Protein AF-A0A3M8AJM9-F1 (afdb_monomer)

Secondary structure (DSSP, 8-state):
-HHHHHHHHHHHHHHHHHHHHHHHHHHHHHHHH------------------------PPPHHHHHHHHHHHTT---SS----------S---SEEEEEE--TTS-HHHHHHHHHHHHHHHHTT--BPPPSS----HHHHHHHHHHHHHHHHHHHTTT-HHHHHHHHHHHHHEEEEESS-GGGT---SGGGEEEEEHHHHHHHHHHHHHHH--TTTS-TT-BEEEEEE-

Sequence (228 aa):
REMKAKVKGKAQAVKEKAQELSNSVKERLEDVLQPKMVTPEGFVMKAAKTENKAVGVGRTANQKKWDETYKKTDTPGGKPPEKVPKGPDDDAGFTVTLEYKEGMNKRDFERKAKYLERLSKEGNLTRAQNPVKRNKYITEKYKKDVKKRIERMYGKKDPEKAKELIKRVDTMNPDHMWDLQLNGPDTRRNLKLLDGYTNQQLGRDVWNQIRDVKKVPVGTPIKIVVKR

Radius of gyration: 28.66 Å; Cα contacts (8 Å, |Δi|>4): 200; chains: 1; bounding box: 69×76×66 Å

Solvent-accessible surface area (backbone atoms only — not comparable to full-atom values): 13769 Å² total; per-residue (Å²): 122,67,72,63,53,58,53,52,53,54,55,49,56,51,50,52,52,52,51,53,52,53,50,54,51,50,56,56,47,52,68,72,66,58,79,83,80,76,80,83,83,86,80,86,88,82,87,88,82,90,82,92,88,77,95,65,89,72,81,51,75,65,56,56,52,56,55,55,63,45,57,74,76,60,65,69,90,57,74,74,80,68,80,71,76,85,67,76,100,65,86,83,44,52,78,42,64,46,69,70,55,91,91,44,50,63,70,53,49,50,54,38,51,55,51,40,36,49,36,22,77,69,68,68,25,21,33,34,68,80,84,67,86,75,68,63,64,56,46,55,50,50,55,53,51,53,44,54,48,41,41,70,73,22,41,86,83,38,50,67,62,24,50,54,52,40,55,55,52,67,63,32,36,65,41,54,53,50,42,54,65,37,58,26,68,93,44,74,87,35,46,43,78,30,50,45,66,38,49,53,51,54,54,47,46,51,44,73,71,54,63,52,54,88,85,40,42,71,63,40,40,36,36,52,45,80,49,122

Organism: NCBI:txid1655277

Structure (mmCIF, N/CA/C/O backbone):
data_AF-A0A3M8AJM9-F1
#
_entry.id   AF-A0A3M8AJM9-F1
#
loop_
_atom_site.group_PDB
_atom_site.id
_atom_site.type_symbol
_atom_site.label_atom_id
_atom_site.label_alt_id
_atom_site.label_comp_id
_atom_site.label_asym_id
_atom_site.label_entity_id
_atom_site.label_seq_id
_atom_site.pdbx_PDB_ins_code
_atom_site.Cartn_x
_atom_site.Cartn_y
_atom_site.Cartn_z
_atom_site.occupancy
_atom_site.B_iso_or_equiv
_atom_site.auth_seq_id
_atom_site.auth_comp_id
_atom_site.auth_asym_id
_atom_site.auth_atom_id
_atom_site.pdbx_PDB_model_num
ATOM 1 N N . ARG A 1 1 ? -43.278 44.362 42.492 1.00 57.44 1 ARG A N 1
ATOM 2 C CA . ARG A 1 1 ? -43.943 43.043 42.291 1.00 57.44 1 ARG A CA 1
ATOM 3 C C . ARG A 1 1 ? -44.228 42.733 40.809 1.00 57.44 1 ARG A C 1
ATOM 5 O O . ARG A 1 1 ? -44.249 41.559 40.466 1.00 57.44 1 ARG A O 1
ATOM 12 N N . GLU A 1 2 ? -44.331 43.726 39.916 1.00 54.69 2 GLU A N 1
ATOM 13 C CA . GLU A 1 2 ? -44.667 43.524 38.488 1.00 54.69 2 GLU A CA 1
ATOM 14 C C . GLU A 1 2 ? -43.595 42.837 37.619 1.00 54.69 2 GLU A C 1
ATOM 16 O O . GLU A 1 2 ? -43.939 42.059 36.730 1.00 54.69 2 GLU A O 1
ATOM 21 N N . MET A 1 3 ? -42.293 43.032 37.876 1.00 54.94 3 MET A N 1
ATOM 22 C CA . MET A 1 3 ? -41.248 42.406 37.041 1.00 54.94 3 MET A CA 1
ATOM 23 C C . MET A 1 3 ? -41.210 40.871 37.152 1.00 54.94 3 MET A C 1
ATOM 25 O O . MET A 1 3 ? -40.971 40.189 36.157 1.00 54.94 3 MET A O 1
ATOM 29 N N . LYS A 1 4 ? -41.510 40.299 38.330 1.00 55.09 4 LYS A N 1
ATOM 30 C CA . LYS A 1 4 ? -41.530 38.834 38.522 1.00 55.09 4 LYS A CA 1
ATOM 31 C C . LYS A 1 4 ? -42.688 38.159 37.770 1.00 55.09 4 LYS A C 1
ATOM 33 O O . LYS A 1 4 ? -42.532 37.025 37.325 1.00 55.09 4 LYS A O 1
ATOM 38 N N . ALA A 1 5 ? -43.810 38.855 37.570 1.00 59.25 5 ALA A N 1
ATOM 39 C CA . ALA A 1 5 ? -44.955 38.334 36.821 1.00 59.25 5 ALA A CA 1
ATOM 40 C C . ALA A 1 5 ? -44.673 38.268 35.307 1.00 59.25 5 ALA A C 1
ATOM 42 O O . ALA A 1 5 ? -44.939 37.244 34.677 1.00 59.25 5 ALA A O 1
ATOM 43 N N . LYS A 1 6 ? -44.034 39.302 34.735 1.00 57.72 6 LYS A N 1
ATOM 44 C CA . LYS A 1 6 ? -43.646 39.323 33.309 1.00 57.72 6 LYS A CA 1
ATOM 45 C C . LYS A 1 6 ? -42.626 38.238 32.944 1.00 57.72 6 LYS A C 1
ATOM 47 O O . LYS A 1 6 ? -42.713 37.662 31.862 1.00 57.72 6 LYS A O 1
ATOM 52 N N . VAL A 1 7 ? -41.681 37.929 33.836 1.00 61.50 7 VAL A N 1
ATOM 53 C CA . VAL A 1 7 ? -40.684 36.866 33.602 1.00 61.50 7 VAL A CA 1
ATOM 54 C C . VAL A 1 7 ? -41.322 35.474 33.680 1.00 61.50 7 VAL A C 1
ATOM 56 O O . VAL A 1 7 ? -41.026 34.621 32.844 1.00 61.50 7 VAL A O 1
ATOM 59 N N . LYS A 1 8 ? -42.258 35.254 34.615 1.00 64.75 8 LYS A N 1
ATOM 60 C CA . LYS A 1 8 ? -42.969 33.973 34.754 1.00 64.75 8 LYS A CA 1
ATOM 61 C C . LYS A 1 8 ? -43.865 33.674 33.543 1.00 64.75 8 LYS A C 1
ATOM 63 O O . LYS A 1 8 ? -43.847 32.551 33.051 1.00 64.75 8 LYS A O 1
ATOM 68 N N . GLY A 1 9 ? -44.549 34.687 33.001 1.00 68.62 9 GLY A N 1
ATOM 69 C CA . GLY A 1 9 ? -45.350 34.549 31.777 1.00 68.62 9 GLY A CA 1
ATOM 70 C C . GLY A 1 9 ? -44.514 34.204 30.538 1.00 68.62 9 GLY A C 1
ATOM 71 O O . GLY A 1 9 ? -44.878 33.315 29.774 1.00 68.62 9 GLY A O 1
ATOM 72 N N . LYS A 1 10 ? -43.339 34.831 30.371 1.00 69.38 10 LYS A N 1
ATOM 73 C CA . LYS A 1 10 ? -42.425 34.505 29.259 1.00 69.38 10 LYS A CA 1
ATOM 74 C C . LYS A 1 10 ? -41.848 33.091 29.365 1.00 69.38 10 LYS A C 1
ATOM 76 O O . LYS A 1 10 ? -41.745 32.407 28.353 1.00 69.38 10 LYS A O 1
ATOM 81 N N . ALA A 1 11 ? -41.512 32.630 30.571 1.00 70.06 11 ALA A N 1
ATOM 82 C CA . ALA A 1 11 ? -41.025 31.266 30.780 1.00 70.06 11 ALA A CA 1
ATOM 83 C C . ALA A 1 11 ? -42.096 30.203 30.469 1.00 70.06 11 ALA A C 1
ATOM 85 O O . ALA A 1 11 ? -41.771 29.125 29.972 1.00 70.06 11 ALA A O 1
ATOM 86 N N . GLN A 1 12 ? -43.367 30.515 30.727 1.00 75.00 12 GLN A N 1
ATOM 87 C CA . GLN A 1 12 ? -44.484 29.617 30.445 1.00 75.00 12 GLN A CA 1
ATOM 88 C C . GLN A 1 12 ? -44.784 29.530 28.941 1.00 75.00 12 GLN A C 1
ATOM 90 O O . GLN A 1 12 ? -44.857 28.427 28.409 1.00 75.00 12 GLN A O 1
ATOM 95 N N . ALA A 1 13 ? -44.776 30.663 28.232 1.00 76.25 13 ALA A N 1
ATOM 96 C CA . ALA A 1 13 ? -44.936 30.695 26.774 1.00 76.25 13 ALA A CA 1
ATOM 97 C C . ALA A 1 13 ? -43.812 29.951 26.021 1.00 76.25 13 ALA A C 1
ATOM 99 O O . ALA A 1 13 ? -44.044 29.335 24.981 1.00 76.25 13 ALA A O 1
ATOM 100 N N . VAL A 1 14 ? -42.577 29.980 26.541 1.00 77.50 14 VAL A N 1
ATOM 101 C CA . VAL A 1 14 ? -41.456 29.218 25.961 1.00 77.50 14 VAL A CA 1
ATOM 102 C C . VAL A 1 14 ? -41.630 27.712 26.181 1.00 77.50 14 VAL A C 1
ATOM 104 O O . VAL A 1 14 ? -41.324 26.932 25.280 1.00 77.50 14 VAL A O 1
ATOM 107 N N . LYS A 1 15 ? -42.156 27.289 27.339 1.00 83.12 15 LYS A N 1
ATOM 108 C CA . LYS A 1 15 ? -42.462 25.873 27.601 1.00 83.12 15 LYS A CA 1
ATOM 109 C C . LYS A 1 15 ? -43.587 25.349 26.711 1.00 83.12 15 LYS A C 1
ATOM 111 O O . LYS A 1 15 ? -43.449 24.254 26.178 1.00 83.12 15 LYS A O 1
ATOM 116 N N . GLU A 1 16 ? -44.648 26.126 26.516 1.00 85.44 16 GLU A N 1
ATOM 117 C CA . GLU A 1 16 ? -45.767 25.748 25.642 1.00 85.44 16 GLU A CA 1
ATOM 118 C C . GLU A 1 16 ? -45.311 25.594 24.186 1.00 85.44 16 GLU A C 1
ATOM 120 O O . GLU A 1 16 ? -45.534 24.542 23.589 1.00 85.44 16 GLU A O 1
ATOM 125 N N . LYS A 1 17 ? -44.528 26.547 23.657 1.00 84.19 17 LYS A N 1
ATOM 126 C CA . LYS A 1 17 ? -43.947 26.423 22.307 1.00 84.19 17 LYS A CA 1
ATOM 127 C C . LYS A 1 17 ? -43.004 25.231 22.156 1.00 84.19 17 LYS A C 1
ATOM 129 O O . LYS A 1 17 ? -42.984 24.597 21.104 1.00 84.19 17 LYS A O 1
ATOM 134 N N . ALA A 1 18 ? -42.213 24.910 23.182 1.00 80.81 18 ALA A N 1
ATOM 135 C CA . ALA A 1 18 ? -41.342 23.735 23.152 1.00 80.81 18 ALA A CA 1
ATOM 136 C C . ALA A 1 18 ? -42.148 22.423 23.135 1.00 80.81 18 ALA A C 1
ATOM 138 O O . ALA A 1 18 ? -41.760 21.469 22.458 1.00 80.81 18 ALA A O 1
ATOM 139 N N . GLN A 1 19 ? -43.283 22.387 23.837 1.00 83.69 19 GLN A N 1
ATOM 140 C CA . GLN A 1 19 ? -44.183 21.238 23.856 1.00 83.69 19 GLN A CA 1
ATOM 141 C C . GLN A 1 19 ? -44.896 21.056 22.506 1.00 83.69 19 GLN A C 1
ATOM 143 O O . GLN A 1 19 ? -44.946 19.939 21.994 1.00 83.69 19 GLN A O 1
ATOM 148 N N . GLU A 1 20 ? -45.372 22.142 21.890 1.00 86.25 20 GLU A N 1
ATOM 149 C CA . GLU A 1 20 ? -45.978 22.121 20.549 1.00 86.25 20 GLU A CA 1
ATOM 150 C C . GLU A 1 20 ? -44.990 21.642 19.477 1.00 86.25 20 GLU A C 1
ATOM 152 O O . GLU A 1 20 ? -45.322 20.775 18.668 1.00 86.25 20 GLU A O 1
ATOM 157 N N . LEU A 1 21 ? -43.744 22.130 19.510 1.00 80.38 21 LEU A N 1
ATOM 158 C CA . LEU A 1 21 ? -42.680 21.670 18.611 1.00 80.38 21 LEU A CA 1
ATOM 159 C C . LEU A 1 21 ? -42.359 20.184 18.807 1.00 80.38 21 LEU A C 1
ATOM 161 O O . LEU A 1 21 ? -42.181 19.463 17.828 1.00 80.38 21 LEU A O 1
ATOM 165 N N . SER A 1 22 ? -42.318 19.709 20.054 1.00 83.50 22 SER A N 1
ATOM 166 C CA . SER A 1 22 ? -42.101 18.291 20.366 1.00 83.50 22 SER A CA 1
ATOM 167 C C . SER A 1 22 ? -43.221 17.406 19.809 1.00 83.50 22 SER A C 1
ATOM 169 O O . SER A 1 22 ? -42.951 16.368 19.202 1.00 83.50 22 SER A O 1
ATOM 171 N N . ASN A 1 23 ? -44.475 17.844 19.946 1.00 83.38 23 ASN A N 1
ATOM 172 C CA . ASN A 1 23 ? -45.634 17.119 19.431 1.00 83.38 23 ASN A CA 1
ATOM 173 C C . ASN A 1 23 ? -45.664 17.112 17.893 1.00 83.38 23 ASN A C 1
ATOM 175 O O . ASN A 1 23 ? -45.845 16.053 17.302 1.00 83.38 23 ASN A O 1
ATOM 179 N N . SER A 1 24 ? -45.366 18.243 17.243 1.00 80.69 24 SER A N 1
ATOM 180 C CA . SER A 1 24 ? -45.294 18.331 15.775 1.00 80.69 24 SER A CA 1
ATOM 181 C C . SER A 1 24 ? -44.172 17.467 15.181 1.00 80.69 24 SER A C 1
ATOM 183 O O . SER A 1 24 ? -44.330 16.867 14.116 1.00 80.69 24 SER A O 1
ATOM 185 N N . VAL A 1 25 ? -43.033 17.350 15.874 1.00 79.19 25 VAL A N 1
ATOM 186 C CA . VAL A 1 25 ? -41.940 16.462 15.452 1.00 79.19 25 VAL A CA 1
ATOM 187 C C . VAL A 1 25 ? -42.327 14.990 15.603 1.00 79.1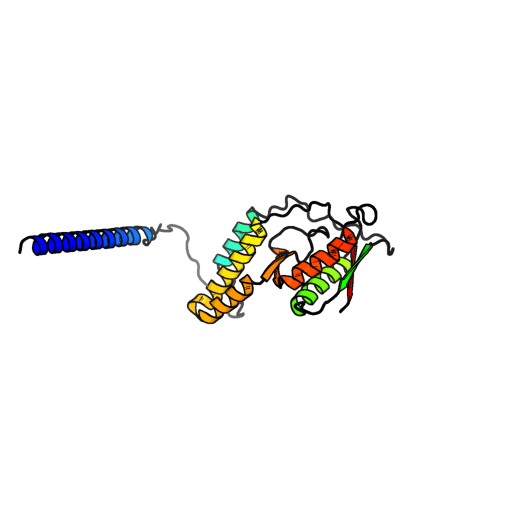9 25 VAL A C 1
ATOM 189 O O . VAL A 1 25 ? -41.974 14.197 14.732 1.00 79.19 25 VAL A O 1
ATOM 192 N N . LYS A 1 26 ? -43.064 14.616 16.658 1.00 77.19 26 LYS A N 1
ATOM 193 C CA . LYS A 1 26 ? -43.571 13.243 16.828 1.00 77.19 26 LYS A CA 1
ATOM 194 C C . LYS A 1 26 ? -44.566 12.861 15.737 1.00 77.19 26 LYS A C 1
ATOM 196 O O . LYS A 1 26 ? -44.400 11.808 15.134 1.00 77.19 26 LYS A O 1
ATOM 201 N N . GLU A 1 27 ? -45.515 13.739 15.430 1.00 73.31 27 GLU A N 1
ATOM 202 C CA . GLU A 1 27 ? -46.527 13.513 14.392 1.00 73.31 27 GLU A CA 1
ATOM 203 C C . GLU A 1 27 ? -45.880 13.345 13.004 1.00 73.31 27 GLU A C 1
ATOM 205 O O . GLU A 1 27 ? -46.169 12.398 12.276 1.00 73.31 27 GLU A O 1
ATOM 210 N N . ARG A 1 28 ? -44.873 14.172 12.683 1.00 70.94 28 ARG A N 1
ATOM 211 C CA . ARG A 1 28 ? -44.072 14.019 11.453 1.00 70.94 28 ARG A CA 1
ATOM 212 C C . ARG A 1 28 ? -43.204 12.761 11.436 1.00 70.94 28 ARG A C 1
ATOM 214 O O . ARG A 1 28 ? -42.887 12.266 10.358 1.00 70.94 28 ARG A O 1
ATOM 221 N N . LEU A 1 29 ? -42.772 12.260 12.595 1.00 63.16 29 LEU A N 1
ATOM 222 C CA . LEU A 1 29 ? -42.020 11.006 12.676 1.00 63.16 29 LEU A CA 1
ATOM 223 C C . LEU A 1 29 ? -42.922 9.789 12.459 1.00 63.16 29 LEU A C 1
ATOM 225 O O . LEU A 1 29 ? -42.474 8.825 11.843 1.00 63.16 29 LEU A O 1
ATOM 229 N N . GLU A 1 30 ? -44.167 9.830 12.934 1.00 63.97 30 GLU A N 1
ATOM 230 C CA . GLU A 1 30 ? -45.146 8.760 12.716 1.00 63.97 30 GLU A CA 1
ATOM 231 C C . GLU A 1 30 ? -45.536 8.648 11.235 1.00 63.97 30 GLU A C 1
ATOM 233 O O . GLU A 1 30 ? -45.554 7.538 10.703 1.00 63.97 30 GLU A O 1
ATOM 238 N N . ASP A 1 31 ? -45.677 9.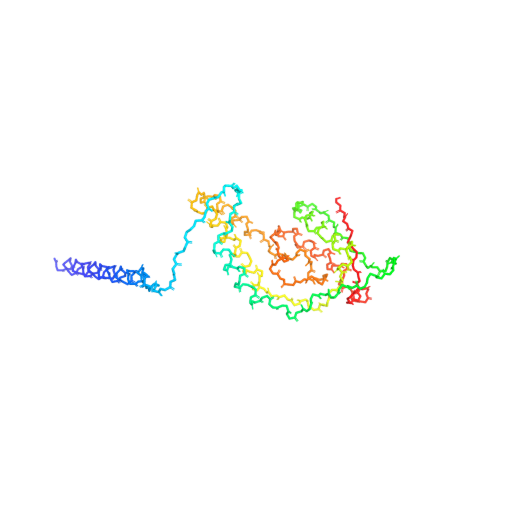775 10.531 1.00 57.78 31 ASP A N 1
ATOM 239 C CA . ASP A 1 31 ? -45.918 9.813 9.078 1.00 57.78 31 ASP A CA 1
ATOM 240 C C . ASP A 1 31 ? -44.749 9.246 8.245 1.00 57.78 31 ASP A C 1
ATOM 242 O O . ASP A 1 31 ? -44.936 8.691 7.161 1.00 57.78 31 ASP A O 1
ATOM 246 N N . VAL A 1 32 ? -43.517 9.345 8.756 1.00 57.31 32 VAL A N 1
ATOM 247 C CA . VAL A 1 32 ? -42.311 8.792 8.110 1.00 57.31 32 VAL A CA 1
ATOM 248 C C . VAL A 1 32 ? -42.108 7.307 8.447 1.00 57.31 32 VAL A C 1
ATOM 250 O O . VAL A 1 32 ? -41.430 6.591 7.705 1.00 57.31 32 VAL A O 1
ATOM 253 N N . LEU A 1 33 ? -42.685 6.827 9.553 1.00 48.25 33 LEU A N 1
ATOM 254 C CA . LEU A 1 33 ? -42.482 5.472 10.073 1.00 48.25 33 LEU A CA 1
ATOM 255 C C . LEU A 1 33 ? -43.601 4.482 9.730 1.00 48.25 33 LEU A C 1
ATOM 257 O O . LEU A 1 33 ? -43.422 3.292 9.991 1.00 48.25 33 LEU A O 1
ATOM 261 N N . GLN A 1 34 ? -44.702 4.909 9.106 1.00 47.38 34 GLN A N 1
ATOM 262 C CA . GLN A 1 34 ? -45.708 3.984 8.580 1.00 47.38 34 GLN A CA 1
ATOM 263 C C . GLN A 1 34 ? -45.366 3.543 7.143 1.00 47.38 34 GLN A C 1
ATOM 265 O O . GLN A 1 34 ? -45.503 4.323 6.197 1.00 47.38 34 GLN A O 1
ATOM 270 N N . PRO A 1 35 ? -44.935 2.287 6.913 1.00 42.41 35 PRO A N 1
ATOM 271 C CA . PRO A 1 35 ? -44.822 1.762 5.562 1.00 42.41 35 PRO A CA 1
ATOM 272 C C . PRO A 1 35 ? -46.228 1.617 4.967 1.00 42.41 35 PRO A C 1
ATOM 274 O O . PRO A 1 35 ? -47.033 0.825 5.456 1.00 42.41 35 PRO A O 1
ATOM 277 N N . LYS A 1 36 ? -46.519 2.343 3.879 1.00 40.41 36 LYS A N 1
ATOM 278 C CA . LYS A 1 36 ? -47.669 2.045 3.014 1.00 40.41 36 LYS A CA 1
ATOM 279 C C . LYS A 1 36 ? -47.520 0.608 2.509 1.00 40.41 36 LYS A C 1
ATOM 281 O O . LYS A 1 36 ? -46.715 0.339 1.617 1.00 40.41 36 LYS A O 1
ATOM 286 N N . MET A 1 37 ? -48.258 -0.320 3.115 1.00 32.81 37 MET A N 1
ATOM 287 C CA . MET A 1 37 ? -48.392 -1.680 2.611 1.00 32.81 37 MET A CA 1
ATOM 288 C C . MET A 1 37 ? -49.182 -1.622 1.305 1.00 32.81 37 MET A C 1
ATOM 290 O O . MET A 1 37 ? -50.386 -1.390 1.302 1.00 32.81 37 MET A O 1
ATOM 294 N N . VAL A 1 38 ? -48.480 -1.809 0.192 1.00 37.78 38 VAL A N 1
ATOM 295 C CA . VAL A 1 38 ? -49.094 -2.214 -1.071 1.00 37.78 38 VAL A CA 1
ATOM 296 C C . VAL A 1 38 ? -49.330 -3.717 -0.950 1.00 37.78 38 VAL A C 1
ATOM 298 O O . VAL A 1 38 ? -48.387 -4.476 -0.716 1.00 37.78 38 VAL A O 1
ATOM 301 N N . THR A 1 39 ? -50.586 -4.139 -1.036 1.00 43.50 39 THR A N 1
ATOM 302 C CA . THR A 1 39 ? -50.963 -5.552 -1.080 1.00 43.50 39 THR A CA 1
ATOM 303 C C . THR A 1 39 ? -50.415 -6.194 -2.361 1.00 43.50 39 THR A C 1
ATOM 305 O O . THR A 1 39 ? -50.515 -5.596 -3.433 1.00 43.50 39 THR A O 1
ATOM 308 N N . PRO A 1 40 ? -49.838 -7.406 -2.303 1.00 40.72 40 PRO A N 1
ATOM 309 C CA . PRO A 1 40 ? -49.561 -8.178 -3.499 1.00 40.72 40 PRO A CA 1
ATOM 310 C C . PRO A 1 40 ? -50.760 -9.091 -3.770 1.00 40.72 40 PRO A C 1
ATOM 312 O O . PRO A 1 40 ? -50.841 -10.196 -3.235 1.00 40.72 40 PRO A O 1
ATOM 315 N N . GLU A 1 41 ? -51.699 -8.644 -4.601 1.00 41.81 41 GLU A N 1
ATOM 316 C CA . GLU A 1 41 ? -52.559 -9.599 -5.297 1.00 41.81 41 GLU A CA 1
ATOM 317 C C . GLU A 1 41 ? -51.768 -10.233 -6.442 1.00 41.81 41 GLU A C 1
ATOM 319 O O . GLU A 1 41 ? -51.214 -9.550 -7.301 1.00 41.81 41 GLU A O 1
ATOM 324 N N . GLY A 1 42 ? -51.723 -11.565 -6.424 1.00 39.09 42 GLY A N 1
ATOM 325 C CA . GLY A 1 42 ? -51.238 -12.385 -7.524 1.00 39.09 42 GLY A CA 1
ATOM 326 C C . GLY A 1 42 ? -49.796 -12.851 -7.373 1.00 39.09 42 GLY A C 1
ATOM 327 O O . GLY A 1 42 ? -48.920 -12.346 -8.055 1.00 39.09 42 GLY A O 1
ATOM 328 N N . PHE A 1 43 ? -49.548 -13.864 -6.539 1.00 31.78 43 PHE A N 1
ATOM 329 C CA . PHE A 1 43 ? -48.895 -15.094 -7.010 1.00 31.78 43 PHE A CA 1
ATOM 330 C C . PHE A 1 43 ? -49.065 -16.220 -5.979 1.00 31.78 43 PHE A C 1
ATOM 332 O O . PHE A 1 43 ? -48.775 -16.081 -4.793 1.00 31.78 43 PHE A O 1
ATOM 339 N N . VAL A 1 44 ? -49.595 -17.336 -6.470 1.00 31.66 44 VAL A N 1
ATOM 340 C CA . VAL A 1 44 ? -50.030 -18.525 -5.734 1.00 31.66 44 VAL A CA 1
ATOM 341 C C . VAL A 1 44 ? -48.842 -19.267 -5.110 1.00 31.66 44 VAL A C 1
ATOM 343 O O . VAL A 1 44 ? -47.852 -19.551 -5.784 1.00 31.66 44 VAL A O 1
ATOM 346 N N . MET A 1 45 ? -48.970 -19.643 -3.833 1.00 29.81 45 MET A N 1
ATOM 347 C CA . MET A 1 45 ? -48.100 -20.628 -3.189 1.00 29.81 45 MET A CA 1
ATOM 348 C C . MET A 1 45 ? -48.356 -22.032 -3.753 1.00 29.81 45 MET A C 1
ATOM 350 O O . MET A 1 45 ? -49.494 -22.496 -3.786 1.00 29.81 45 MET A O 1
ATOM 354 N N . LYS A 1 46 ? -47.285 -22.767 -4.064 1.00 30.61 46 LYS A N 1
ATOM 355 C CA . LYS A 1 46 ? -47.276 -24.229 -3.942 1.00 30.61 46 LYS A CA 1
ATOM 356 C C . LYS A 1 46 ? -46.166 -24.638 -2.985 1.00 30.61 46 LYS A C 1
ATOM 358 O O . LYS A 1 46 ? -44.992 -24.363 -3.217 1.00 30.61 46 LYS A O 1
ATOM 363 N N . ALA A 1 47 ? -46.580 -25.273 -1.897 1.00 33.59 47 ALA A N 1
ATOM 364 C CA . ALA A 1 47 ? -45.718 -25.911 -0.924 1.00 33.59 47 ALA A CA 1
ATOM 365 C C . ALA A 1 47 ? -45.363 -27.343 -1.356 1.00 33.59 47 ALA A C 1
ATOM 367 O O . ALA A 1 47 ? -46.174 -28.021 -1.985 1.00 33.59 47 ALA A O 1
ATOM 368 N N . ALA A 1 48 ? -44.179 -27.769 -0.904 1.00 30.95 48 ALA A N 1
ATOM 369 C CA . ALA A 1 48 ? -43.822 -29.089 -0.365 1.00 30.95 48 ALA A CA 1
ATOM 370 C C . ALA A 1 48 ? -42.614 -29.744 -1.059 1.00 30.95 48 ALA A C 1
ATOM 372 O O . ALA A 1 48 ? -42.723 -30.282 -2.154 1.00 30.95 48 ALA A O 1
ATOM 373 N N . LYS A 1 49 ? -41.473 -29.796 -0.363 1.00 29.64 49 LYS A N 1
ATOM 374 C CA . LYS A 1 49 ? -41.058 -30.969 0.430 1.00 29.64 49 LYS A CA 1
ATOM 375 C C . LYS A 1 49 ? -39.711 -30.703 1.110 1.00 29.64 49 LYS A C 1
ATOM 377 O O . LYS A 1 49 ? -38.793 -30.128 0.540 1.00 29.64 49 LYS A O 1
ATOM 382 N N . THR A 1 50 ? -39.668 -31.100 2.370 1.00 35.84 50 THR A N 1
ATOM 383 C CA . THR A 1 50 ? -38.529 -31.171 3.284 1.00 35.84 50 THR A CA 1
ATOM 384 C C . THR A 1 50 ? -37.438 -32.114 2.787 1.00 35.84 50 THR A C 1
ATOM 386 O O . THR A 1 50 ? -37.774 -33.211 2.361 1.00 35.84 50 THR A O 1
ATOM 389 N N . GLU A 1 51 ? -36.167 -31.741 2.975 1.00 29.48 51 GLU A N 1
ATOM 390 C CA . GLU A 1 51 ? -35.143 -32.607 3.581 1.00 29.48 51 GLU A CA 1
ATOM 391 C C . GLU A 1 51 ? -33.881 -31.811 3.975 1.00 29.48 51 GLU A C 1
ATOM 393 O O . GLU A 1 51 ? -33.475 -30.847 3.327 1.00 29.48 51 GLU A O 1
ATOM 398 N N . ASN A 1 52 ? -33.314 -32.184 5.122 1.00 35.31 52 ASN A N 1
ATOM 399 C CA . ASN A 1 52 ? -32.209 -31.530 5.822 1.00 35.31 52 ASN A CA 1
ATOM 400 C C . ASN A 1 52 ? -30.842 -31.800 5.170 1.00 35.31 52 ASN A C 1
ATOM 402 O O . ASN A 1 52 ? -30.506 -32.961 4.963 1.00 35.31 52 ASN A O 1
ATOM 406 N N . LYS A 1 53 ? -29.999 -30.759 5.032 1.00 27.53 53 LYS A N 1
ATOM 407 C CA . LYS A 1 53 ? -28.598 -30.673 5.534 1.00 27.53 53 LYS A CA 1
ATOM 408 C C . LYS A 1 53 ? -27.780 -29.629 4.762 1.00 27.53 53 LYS A C 1
ATOM 410 O O . LYS A 1 53 ? -27.443 -29.829 3.605 1.00 27.53 53 LYS A O 1
ATOM 415 N N . ALA A 1 54 ? -27.399 -28.562 5.462 1.00 30.33 54 ALA A N 1
ATOM 416 C CA . ALA A 1 54 ? -26.045 -27.992 5.539 1.00 30.33 54 ALA A CA 1
ATOM 417 C C . ALA A 1 54 ? -26.163 -26.556 6.064 1.00 30.33 54 ALA A C 1
ATOM 419 O O . ALA A 1 54 ? -26.761 -25.689 5.428 1.00 30.33 54 ALA A O 1
ATOM 420 N N . VAL A 1 55 ? -25.586 -26.302 7.239 1.00 35.75 55 VAL A N 1
ATOM 421 C CA . VAL A 1 55 ? -25.477 -24.971 7.843 1.00 35.75 55 VAL A CA 1
ATOM 422 C C . VAL A 1 55 ? -24.483 -24.148 7.017 1.00 35.75 55 VAL A C 1
ATOM 424 O O . VAL A 1 55 ? -23.304 -24.040 7.337 1.00 35.75 55 VAL A O 1
ATOM 427 N N . GLY A 1 56 ? -24.954 -23.596 5.903 1.00 29.59 56 GLY A N 1
ATOM 428 C CA . GLY A 1 56 ? -24.284 -22.529 5.178 1.00 29.59 56 GLY A CA 1
ATOM 429 C C . GLY A 1 56 ? -24.763 -21.205 5.750 1.00 29.59 56 GLY A C 1
ATOM 430 O O . GLY A 1 56 ? -25.930 -20.858 5.592 1.00 29.59 56 GLY A O 1
ATOM 431 N N . VAL A 1 57 ? -23.883 -20.465 6.426 1.00 35.44 57 VAL A N 1
ATOM 432 C CA . VAL A 1 57 ? -24.157 -19.096 6.884 1.00 35.44 57 VAL A CA 1
ATOM 433 C C . VAL A 1 57 ? -24.535 -18.250 5.660 1.00 35.44 57 VAL A C 1
ATOM 435 O O . VAL A 1 57 ? -23.681 -17.813 4.887 1.00 35.44 57 VAL A O 1
ATOM 438 N N . GLY A 1 58 ? -25.842 -18.095 5.442 1.00 32.50 58 GLY A N 1
ATOM 439 C CA . GLY A 1 58 ? -26.419 -17.456 4.270 1.00 32.50 58 GLY A CA 1
ATOM 440 C C . GLY A 1 58 ? -26.081 -15.971 4.221 1.00 32.50 58 GLY A C 1
ATOM 441 O O . GLY A 1 58 ? -26.259 -15.234 5.192 1.00 32.50 58 GLY A O 1
ATOM 442 N N . ARG A 1 59 ? -25.598 -15.514 3.063 1.00 42.62 59 ARG A N 1
ATOM 443 C CA . ARG A 1 59 ? -25.439 -14.086 2.763 1.00 42.62 59 ARG A CA 1
ATOM 444 C C . ARG A 1 59 ? -26.801 -13.405 2.884 1.00 42.62 59 ARG A C 1
ATOM 446 O O . ARG A 1 59 ? -27.769 -13.831 2.260 1.00 42.62 59 ARG A O 1
ATOM 453 N N . THR A 1 60 ? -26.873 -12.336 3.669 1.00 44.06 60 THR A N 1
ATOM 454 C CA . THR A 1 60 ? -28.119 -11.577 3.859 1.00 44.06 60 THR A CA 1
ATOM 455 C C . THR A 1 60 ? -28.555 -10.895 2.556 1.00 44.06 60 THR A C 1
ATOM 457 O O . THR A 1 60 ? -27.715 -10.502 1.745 1.00 44.06 60 THR A O 1
ATOM 460 N N . ALA A 1 61 ? -29.863 -10.695 2.358 1.00 39.06 61 ALA A N 1
ATOM 461 C CA . ALA A 1 61 ? -30.428 -10.005 1.188 1.00 39.06 61 ALA A CA 1
ATOM 462 C C . ALA A 1 61 ? -29.832 -8.597 0.962 1.00 39.06 61 ALA A C 1
ATOM 464 O O . ALA A 1 61 ? -29.674 -8.150 -0.174 1.00 39.06 61 ALA A O 1
ATOM 465 N N . ASN A 1 62 ? -29.383 -7.934 2.034 1.00 43.09 62 ASN A N 1
ATOM 466 C CA . ASN A 1 62 ? -28.641 -6.681 1.932 1.00 43.09 62 ASN A CA 1
ATOM 467 C C . ASN A 1 62 ? -27.280 -6.860 1.243 1.00 43.09 62 ASN A C 1
ATOM 469 O O . ASN A 1 62 ? -26.893 -6.008 0.454 1.00 43.09 62 ASN A O 1
ATOM 473 N N . GLN A 1 63 ? -26.566 -7.964 1.472 1.00 43.75 63 GLN A N 1
ATOM 474 C CA . GLN A 1 63 ? -25.270 -8.240 0.842 1.00 43.75 63 GLN A CA 1
ATOM 475 C C . GLN A 1 63 ? -25.389 -8.409 -0.684 1.00 43.75 63 GLN A C 1
ATOM 477 O O . GLN A 1 63 ? -24.547 -7.884 -1.407 1.00 43.75 63 GLN A O 1
ATOM 482 N N . LYS A 1 64 ? -26.480 -9.023 -1.175 1.00 40.59 64 LYS A N 1
ATOM 483 C CA . LYS A 1 64 ? -26.812 -9.086 -2.614 1.00 40.59 64 LYS A CA 1
ATOM 484 C C . LYS A 1 64 ? -27.049 -7.696 -3.218 1.00 40.59 64 LYS A C 1
ATOM 486 O O . LYS A 1 64 ? -26.492 -7.388 -4.265 1.00 40.59 64 LYS A O 1
ATOM 491 N N . LYS A 1 65 ? -27.782 -6.825 -2.514 1.00 38.69 65 LYS A N 1
ATOM 492 C CA . LYS A 1 65 ? -28.040 -5.442 -2.955 1.00 38.69 65 LYS A CA 1
ATOM 493 C C . LYS A 1 65 ? -26.758 -4.597 -3.004 1.00 38.69 65 LYS A C 1
ATOM 495 O O . LYS A 1 65 ? -26.596 -3.782 -3.910 1.00 38.69 65 LYS A O 1
ATOM 500 N N . TRP A 1 66 ? -25.814 -4.814 -2.080 1.00 38.19 66 TRP A N 1
ATOM 501 C CA . TRP A 1 66 ? -24.488 -4.178 -2.127 1.00 38.19 66 TRP A CA 1
ATOM 502 C C . TRP A 1 66 ? -23.660 -4.652 -3.334 1.00 38.19 66 TRP A C 1
ATOM 504 O O . TRP A 1 66 ? -23.024 -3.819 -3.973 1.00 38.19 66 TRP A O 1
ATOM 514 N N . ASP A 1 67 ? -23.702 -5.936 -3.694 1.00 42.38 67 ASP A N 1
ATOM 515 C CA . ASP A 1 67 ? -22.994 -6.450 -4.876 1.00 42.38 67 ASP A CA 1
ATOM 516 C C . ASP A 1 67 ? -23.633 -5.977 -6.203 1.00 42.38 67 ASP A C 1
ATOM 518 O O . ASP A 1 67 ? -22.921 -5.680 -7.162 1.00 42.38 67 ASP A O 1
ATOM 522 N N . GLU A 1 68 ? -24.961 -5.835 -6.265 1.00 42.09 68 GLU A N 1
ATOM 523 C CA . GLU A 1 68 ? -25.682 -5.345 -7.454 1.00 42.09 68 GLU A CA 1
ATOM 524 C C . GLU A 1 68 ? -25.523 -3.838 -7.688 1.00 42.09 68 GLU A C 1
ATOM 526 O O . GLU A 1 68 ? -25.377 -3.402 -8.830 1.00 42.09 68 GLU A O 1
ATOM 531 N N . THR A 1 69 ? -25.483 -3.036 -6.619 1.00 39.78 69 THR A N 1
ATOM 532 C CA . THR A 1 69 ? -25.341 -1.575 -6.747 1.00 39.78 69 THR A CA 1
ATOM 533 C C . THR A 1 69 ? -23.938 -1.180 -7.234 1.00 39.78 69 THR A C 1
ATOM 535 O O . THR A 1 69 ? -23.796 -0.172 -7.919 1.00 39.78 69 THR A O 1
ATOM 538 N N . TYR A 1 70 ? -22.905 -1.986 -6.951 1.00 42.72 70 TYR A N 1
ATOM 539 C CA . TYR A 1 70 ? -21.532 -1.719 -7.407 1.00 42.72 70 TYR A CA 1
ATOM 540 C C . TYR A 1 70 ? -21.173 -2.381 -8.739 1.00 42.72 70 TYR A C 1
ATOM 542 O O . TYR A 1 70 ? -20.345 -1.832 -9.456 1.00 42.72 70 TYR A O 1
ATOM 550 N N . LYS A 1 71 ? -21.860 -3.453 -9.160 1.00 41.00 71 LYS A N 1
ATOM 551 C CA . LYS A 1 71 ? -21.737 -3.967 -10.539 1.00 41.00 71 LYS A CA 1
ATOM 552 C C . LYS A 1 71 ? -22.083 -2.920 -11.608 1.00 41.00 71 LYS A C 1
ATOM 554 O O . LYS A 1 71 ? -21.541 -2.995 -12.701 1.00 41.00 71 LYS A O 1
ATOM 559 N N . LYS A 1 72 ? -22.953 -1.944 -11.305 1.00 36.03 72 LYS A N 1
ATOM 560 C CA . LYS A 1 72 ? -23.355 -0.880 -12.247 1.00 36.03 72 LYS A CA 1
ATOM 561 C C . LYS A 1 72 ? -22.378 0.299 -12.347 1.00 36.03 72 LYS A C 1
ATOM 563 O O . LYS A 1 72 ? -22.421 1.012 -13.340 1.00 36.03 72 LYS A O 1
ATOM 568 N N . THR A 1 73 ? -21.501 0.505 -11.361 1.00 34.97 73 THR A N 1
ATOM 569 C CA . THR A 1 73 ? -20.414 1.507 -11.438 1.00 34.97 73 THR A CA 1
ATOM 570 C C . THR A 1 73 ? -19.047 0.880 -11.722 1.00 34.97 73 THR A C 1
ATOM 572 O O . THR A 1 73 ? -18.093 1.601 -11.985 1.00 34.97 73 THR A O 1
ATOM 575 N N . ASP A 1 74 ? -18.970 -0.453 -11.683 1.00 40.50 74 ASP A N 1
ATOM 576 C CA . ASP A 1 74 ? -17.813 -1.280 -12.035 1.00 40.50 74 ASP A CA 1
ATOM 577 C C . ASP A 1 74 ? -17.907 -1.796 -13.489 1.00 40.50 74 ASP A C 1
ATOM 579 O O . ASP A 1 74 ? -17.449 -2.905 -13.772 1.00 40.50 74 ASP A O 1
ATOM 583 N N . THR A 1 75 ? -18.493 -1.041 -14.432 1.00 30.09 75 THR A N 1
ATOM 584 C CA . THR A 1 75 ? -18.261 -1.348 -15.853 1.00 30.09 75 THR A CA 1
ATOM 585 C C . THR A 1 75 ? -16.786 -1.057 -16.132 1.00 30.09 75 THR A C 1
ATOM 587 O O . THR A 1 75 ? -16.371 0.101 -16.025 1.00 30.09 75 THR A O 1
ATOM 590 N N . PRO A 1 76 ? -15.962 -2.064 -16.467 1.00 40.19 76 PRO A N 1
ATOM 591 C CA . PRO A 1 76 ? -14.568 -1.851 -16.798 1.00 40.19 76 PRO A CA 1
ATOM 592 C C . PRO A 1 76 ? -14.530 -1.145 -18.155 1.00 40.19 76 PRO A C 1
ATOM 594 O O . PRO A 1 76 ? -14.590 -1.777 -19.202 1.00 40.19 76 PRO A O 1
ATOM 597 N N . GLY A 1 77 ? -14.430 0.183 -18.146 1.00 32.28 77 GLY A N 1
ATOM 598 C CA . GLY A 1 77 ? -13.982 0.944 -19.316 1.00 32.28 77 GLY A CA 1
ATOM 599 C C . GLY A 1 77 ? -12.495 0.717 -19.625 1.00 32.28 77 GLY A C 1
ATOM 600 O O . GLY A 1 77 ? -11.976 1.256 -20.592 1.00 32.28 77 GLY A O 1
ATOM 601 N N . GLY A 1 78 ? -11.800 -0.078 -18.807 1.00 36.97 78 GLY A N 1
ATOM 602 C CA . GLY A 1 78 ? -10.527 -0.687 -19.150 1.00 36.97 78 GLY A CA 1
ATOM 603 C C . GLY A 1 78 ? -10.738 -2.183 -19.308 1.00 36.97 78 GLY A C 1
ATOM 604 O O . GLY A 1 78 ? -11.066 -2.861 -18.332 1.00 36.97 78 GLY A O 1
ATOM 605 N N . LYS A 1 79 ? -10.537 -2.687 -20.528 1.00 31.38 79 LYS A N 1
ATOM 606 C CA . LYS A 1 79 ? -10.260 -4.101 -20.807 1.00 31.38 79 LYS A CA 1
ATOM 607 C C . LYS A 1 79 ? -9.353 -4.627 -19.671 1.00 31.38 79 LYS A C 1
ATOM 609 O O . LYS A 1 79 ? -8.386 -3.928 -19.345 1.00 31.38 79 LYS A O 1
ATOM 614 N N . PRO A 1 80 ? -9.631 -5.781 -19.026 1.00 37.78 80 PRO A N 1
ATOM 615 C CA . PRO A 1 80 ? -8.612 -6.412 -18.184 1.00 37.78 80 PRO A CA 1
ATOM 616 C C . PRO A 1 80 ? -7.324 -6.449 -19.013 1.00 37.78 80 PRO A C 1
ATOM 618 O O . PRO A 1 80 ? -7.448 -6.767 -20.201 1.00 37.78 80 PRO A O 1
ATOM 621 N N . PRO A 1 81 ? -6.150 -6.050 -18.474 1.00 44.44 81 PRO A N 1
ATOM 622 C CA . PRO A 1 81 ? -4.930 -6.064 -19.261 1.00 44.44 81 PRO A CA 1
ATOM 623 C C . PRO A 1 81 ? -4.826 -7.457 -19.861 1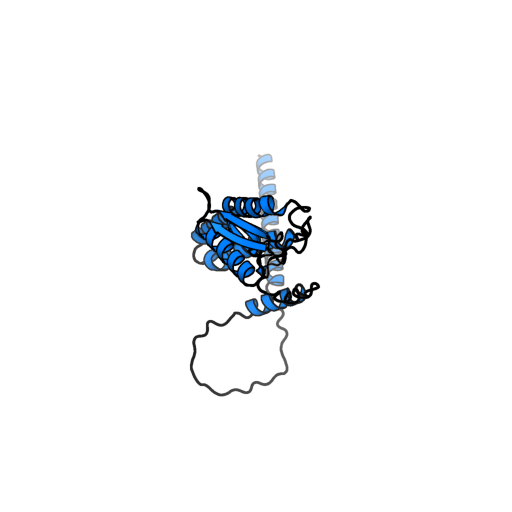.00 44.44 81 PRO A C 1
ATOM 625 O O . PRO A 1 81 ? -4.835 -8.466 -19.149 1.00 44.44 81 PRO A O 1
ATOM 628 N N . GLU A 1 82 ? -4.907 -7.476 -21.187 1.00 39.88 82 GLU A N 1
ATOM 629 C CA . GLU A 1 82 ? -4.768 -8.659 -22.012 1.00 39.88 82 GLU A CA 1
ATOM 630 C C . GLU A 1 82 ? -3.527 -9.368 -21.488 1.00 39.88 82 GLU A C 1
ATOM 632 O O . GLU A 1 82 ? -2.511 -8.696 -21.299 1.00 39.88 82 GLU A O 1
ATOM 637 N N . LYS A 1 83 ? -3.650 -10.653 -21.108 1.00 41.06 83 LYS A N 1
ATOM 638 C CA . LYS A 1 83 ? -2.533 -11.426 -20.550 1.00 41.06 83 LYS A CA 1
ATOM 639 C C . LYS A 1 83 ? -1.316 -11.121 -21.411 1.00 41.06 83 LYS A C 1
ATOM 641 O O . LYS A 1 83 ? -1.302 -11.503 -22.580 1.00 41.06 83 LYS A O 1
ATOM 646 N N . VAL A 1 84 ? -0.361 -10.381 -20.849 1.00 49.81 84 VAL A N 1
ATOM 647 C CA . VAL A 1 84 ? 0.850 -10.013 -21.573 1.00 49.81 84 VAL A CA 1
ATOM 648 C C . VAL A 1 84 ? 1.473 -11.345 -21.980 1.00 49.81 84 VAL A C 1
ATOM 650 O O . VAL A 1 84 ? 1.564 -12.233 -21.121 1.00 49.81 84 VAL A O 1
ATOM 653 N N . PRO A 1 85 ? 1.777 -11.559 -23.272 1.00 37.88 85 PRO A N 1
ATOM 654 C CA . PRO A 1 85 ? 2.342 -12.820 -23.714 1.00 37.88 85 PRO A CA 1
ATOM 655 C C . PRO A 1 85 ? 3.549 -13.123 -22.833 1.00 37.88 85 PRO A C 1
ATOM 657 O O . PRO A 1 85 ? 4.397 -12.257 -22.614 1.00 37.88 85 PRO A O 1
ATOM 660 N N . LYS A 1 86 ? 3.570 -14.336 -22.273 1.00 40.59 86 LYS A N 1
ATOM 661 C CA . LYS A 1 86 ? 4.736 -14.879 -21.582 1.00 40.59 86 LYS A CA 1
ATOM 662 C C . LYS A 1 86 ? 5.858 -14.888 -22.618 1.00 40.59 86 LYS A C 1
ATOM 664 O O . LYS A 1 86 ? 5.895 -15.768 -23.474 1.00 40.59 86 LYS A O 1
ATOM 669 N N . GLY A 1 87 ? 6.680 -13.843 -22.599 1.00 39.50 87 GLY A N 1
ATOM 670 C CA . GLY A 1 87 ? 7.927 -13.819 -23.342 1.00 39.50 87 GLY A CA 1
ATOM 671 C C . GLY A 1 87 ? 8.803 -14.978 -22.866 1.00 39.50 87 GLY A C 1
ATOM 672 O O . GLY A 1 87 ? 8.638 -15.419 -21.722 1.00 39.50 87 GLY A O 1
ATOM 673 N N . PRO A 1 88 ? 9.674 -15.494 -23.745 1.00 37.94 88 PRO A N 1
ATOM 674 C CA . PRO A 1 88 ? 10.578 -16.583 -23.406 1.00 37.94 88 PRO A CA 1
ATOM 675 C C . PRO A 1 88 ? 11.465 -16.154 -22.234 1.00 37.94 88 PRO A C 1
ATOM 677 O O . PRO A 1 88 ? 11.609 -14.960 -21.977 1.00 37.94 88 PRO A O 1
ATOM 680 N N . ASP A 1 89 ? 11.983 -17.137 -21.505 1.00 45.56 89 ASP A N 1
ATOM 681 C CA . ASP A 1 89 ? 12.705 -17.048 -20.232 1.00 45.56 89 ASP A CA 1
ATOM 682 C C . ASP A 1 89 ? 13.978 -16.165 -20.238 1.00 45.56 89 ASP A C 1
ATOM 684 O O . ASP A 1 89 ? 15.068 -16.637 -19.933 1.00 45.56 89 ASP A O 1
ATOM 688 N N . ASP A 1 90 ? 13.842 -14.866 -20.511 1.00 44.09 90 ASP A N 1
ATOM 689 C CA . ASP A 1 90 ? 14.923 -13.889 -20.463 1.00 44.09 90 ASP A CA 1
ATOM 690 C C . ASP A 1 90 ? 14.742 -12.923 -19.290 1.00 44.09 90 ASP A C 1
ATOM 692 O O . ASP A 1 90 ? 13.698 -12.306 -19.057 1.00 44.09 90 ASP A O 1
ATOM 696 N N . ASP A 1 91 ? 15.829 -12.754 -18.552 1.00 53.94 91 ASP A N 1
ATOM 697 C CA . ASP A 1 91 ? 16.010 -11.915 -17.375 1.00 53.94 91 ASP A CA 1
ATOM 698 C C . ASP A 1 91 ? 15.826 -10.393 -17.582 1.00 53.94 91 ASP A C 1
ATOM 700 O O . ASP A 1 91 ? 16.224 -9.594 -16.739 1.00 53.94 91 ASP A O 1
ATOM 704 N N . ALA A 1 92 ? 15.152 -9.952 -18.645 1.00 62.94 92 ALA A N 1
ATOM 705 C CA . ALA A 1 92 ? 15.036 -8.552 -19.071 1.00 62.94 92 ALA A CA 1
ATOM 706 C C . ALA A 1 92 ? 14.030 -7.689 -18.266 1.00 62.94 92 ALA A C 1
ATOM 708 O O . ALA A 1 92 ? 13.525 -6.678 -18.758 1.00 62.94 92 ALA A O 1
ATOM 709 N N . GLY A 1 93 ? 13.704 -8.077 -17.030 1.00 79.44 93 GLY A N 1
ATOM 710 C CA . GLY A 1 93 ? 12.849 -7.295 -16.132 1.00 79.44 93 GLY A CA 1
ATOM 711 C C . GLY A 1 93 ? 13.666 -6.388 -15.210 1.00 79.44 93 GLY A C 1
ATOM 712 O O . GLY A 1 93 ? 14.723 -6.782 -14.724 1.00 79.44 93 GLY A O 1
ATOM 713 N N . PHE A 1 94 ? 13.172 -5.186 -14.907 1.00 94.12 94 PHE A N 1
ATOM 714 C CA . PHE A 1 94 ? 13.813 -4.323 -13.915 1.00 94.12 94 PHE A CA 1
ATOM 715 C C . PHE A 1 94 ? 13.490 -4.812 -12.500 1.00 94.12 94 PHE A C 1
ATOM 717 O O . PHE A 1 94 ? 12.322 -4.940 -12.123 1.00 94.12 94 PHE A O 1
ATOM 724 N N . THR A 1 95 ? 14.520 -5.064 -11.697 1.00 95.94 95 THR A N 1
ATOM 725 C CA . THR A 1 95 ? 14.353 -5.554 -10.326 1.00 95.94 95 THR A CA 1
ATOM 726 C C . THR A 1 95 ? 14.134 -4.406 -9.346 1.00 95.94 95 THR A C 1
ATOM 728 O O . THR A 1 95 ? 14.967 -3.513 -9.212 1.00 95.94 95 THR A O 1
ATOM 731 N N . VAL A 1 96 ? 13.026 -4.473 -8.613 1.00 95.94 96 VAL A N 1
ATOM 732 C CA . VAL A 1 96 ? 12.698 -3.610 -7.479 1.00 95.94 96 VAL A CA 1
ATOM 733 C C . VAL A 1 96 ? 12.849 -4.412 -6.193 1.00 95.94 96 VAL A C 1
ATOM 735 O O . VAL A 1 96 ? 12.239 -5.467 -6.018 1.00 95.94 96 VAL A O 1
ATOM 738 N N . THR A 1 97 ? 13.648 -3.887 -5.271 1.00 96.94 97 THR A N 1
ATOM 739 C CA . THR A 1 97 ? 13.837 -4.469 -3.942 1.00 96.94 97 THR A CA 1
ATOM 740 C C . THR A 1 97 ? 12.898 -3.815 -2.935 1.00 96.94 97 THR A C 1
ATOM 742 O O . THR A 1 97 ? 12.874 -2.592 -2.815 1.00 96.94 97 THR A O 1
ATOM 745 N N . LEU A 1 98 ? 12.147 -4.620 -2.189 1.00 96.38 98 LEU A N 1
ATOM 746 C CA . LEU A 1 98 ? 11.388 -4.191 -1.016 1.00 96.38 98 LEU A CA 1
ATOM 747 C C . LEU A 1 98 ? 12.131 -4.651 0.231 1.00 96.38 98 LEU A C 1
ATOM 749 O O . LEU A 1 98 ? 12.410 -5.839 0.365 1.00 96.38 98 LEU A O 1
ATOM 753 N N . GLU A 1 99 ? 12.434 -3.737 1.141 1.00 95.69 99 GLU A N 1
ATOM 754 C CA . GLU A 1 99 ? 13.212 -4.033 2.342 1.00 95.69 99 GLU A CA 1
ATOM 755 C C . GLU A 1 99 ? 12.390 -3.733 3.591 1.00 95.69 99 GLU A C 1
ATOM 757 O O . GLU A 1 99 ? 11.814 -2.650 3.723 1.00 95.69 99 GLU A O 1
ATOM 762 N N . TYR A 1 100 ? 12.324 -4.697 4.507 1.00 96.88 100 TYR A N 1
ATOM 763 C CA . TYR A 1 100 ? 11.776 -4.448 5.832 1.00 96.88 100 TYR A CA 1
ATOM 764 C C . TYR A 1 100 ? 12.735 -3.552 6.616 1.00 96.88 100 TYR A C 1
ATOM 766 O O . TYR A 1 100 ? 13.927 -3.831 6.704 1.00 96.88 100 TYR A O 1
ATOM 774 N N . LYS A 1 101 ? 12.209 -2.479 7.207 1.00 94.94 101 LYS A N 1
ATOM 775 C CA . LYS A 1 101 ? 12.990 -1.537 8.015 1.00 94.94 101 LYS A CA 1
ATOM 776 C C . LYS A 1 101 ? 12.430 -1.480 9.425 1.00 94.94 101 LYS A C 1
ATOM 778 O O . LYS A 1 101 ? 11.235 -1.701 9.642 1.00 94.94 101 LYS A O 1
ATOM 783 N N . GLU A 1 102 ? 13.291 -1.152 10.379 1.00 94.44 102 GLU A N 1
ATOM 784 C CA . GLU A 1 102 ? 12.879 -0.964 11.764 1.00 94.44 102 GLU A CA 1
ATOM 785 C C . GLU A 1 102 ? 11.753 0.083 11.873 1.00 94.44 102 GLU A C 1
ATOM 787 O O . GLU A 1 102 ? 11.688 1.061 11.120 1.00 94.44 102 GLU A O 1
ATOM 792 N N . GLY A 1 103 ? 10.800 -0.179 12.770 1.00 93.81 103 GLY A N 1
ATOM 793 C CA . GLY A 1 103 ? 9.594 0.630 12.949 1.00 93.81 103 GLY A CA 1
ATOM 794 C C . GLY A 1 103 ? 8.446 0.311 11.984 1.00 93.81 103 GLY A C 1
ATOM 795 O O . GLY A 1 103 ? 7.328 0.772 12.207 1.00 93.81 103 GLY A O 1
ATOM 796 N N . MET A 1 104 ? 8.660 -0.495 10.937 1.00 95.38 104 MET A N 1
ATOM 797 C CA . MET A 1 104 ? 7.556 -0.953 10.091 1.00 95.38 104 MET A CA 1
ATOM 798 C C . MET A 1 104 ? 6.662 -1.968 10.808 1.00 95.38 104 MET A C 1
ATOM 800 O O . MET A 1 104 ? 7.101 -2.819 11.580 1.00 95.38 104 MET A O 1
ATOM 804 N N . ASN A 1 105 ? 5.381 -1.969 10.455 1.00 95.81 105 ASN A N 1
ATOM 805 C CA . ASN A 1 105 ? 4.477 -3.046 10.807 1.00 95.81 105 ASN A CA 1
ATOM 806 C C . ASN A 1 105 ? 4.806 -4.295 9.974 1.00 95.81 105 ASN A C 1
ATOM 808 O O . ASN A 1 105 ? 4.418 -4.406 8.808 1.00 95.81 105 ASN A O 1
ATOM 812 N N . LYS A 1 106 ? 5.481 -5.267 10.598 1.00 96.31 106 LYS A N 1
ATOM 813 C CA . LYS A 1 106 ? 5.907 -6.525 9.961 1.00 96.31 106 LYS A CA 1
ATOM 814 C C . LYS A 1 106 ? 4.784 -7.254 9.221 1.00 96.31 106 LYS A C 1
ATOM 816 O O . LYS A 1 106 ? 4.977 -7.698 8.094 1.00 96.31 106 LYS A O 1
ATOM 821 N N . ARG A 1 107 ? 3.587 -7.345 9.811 1.00 95.50 107 ARG A N 1
ATOM 822 C CA . ARG A 1 107 ? 2.446 -8.037 9.188 1.00 95.50 107 ARG A CA 1
ATOM 823 C C . ARG A 1 107 ? 1.992 -7.339 7.907 1.00 95.50 107 ARG A C 1
ATOM 825 O O . ARG A 1 107 ? 1.684 -8.013 6.923 1.00 95.50 107 ARG A O 1
ATOM 832 N N . ASP A 1 108 ? 1.910 -6.014 7.928 1.00 95.69 108 ASP A N 1
ATOM 833 C CA . ASP A 1 108 ? 1.480 -5.229 6.772 1.00 95.69 108 ASP A CA 1
ATOM 834 C C . ASP A 1 108 ? 2.532 -5.225 5.666 1.00 95.69 108 ASP A C 1
ATOM 836 O O . ASP A 1 108 ? 2.172 -5.437 4.504 1.00 95.69 108 ASP A O 1
ATOM 840 N N . PHE A 1 109 ? 3.811 -5.095 6.037 1.00 96.75 109 PHE A N 1
ATOM 841 C CA . PHE A 1 109 ? 4.935 -5.264 5.122 1.00 96.75 109 PHE A CA 1
ATOM 842 C C . PHE A 1 109 ? 4.869 -6.627 4.434 1.00 96.75 109 PHE A C 1
ATOM 844 O O . PHE A 1 109 ? 4.755 -6.694 3.213 1.00 96.75 109 PHE A O 1
ATOM 851 N N . GLU A 1 110 ? 4.847 -7.719 5.204 1.00 96.56 110 GLU A N 1
ATOM 852 C CA . GLU A 1 110 ? 4.831 -9.071 4.648 1.00 96.56 110 GLU A CA 1
ATOM 853 C C . GLU A 1 110 ? 3.626 -9.307 3.741 1.00 96.56 110 GLU A C 1
ATOM 855 O O . GLU A 1 110 ? 3.749 -9.945 2.697 1.00 96.56 110 GLU A O 1
ATOM 860 N N . ARG A 1 111 ? 2.450 -8.804 4.126 1.00 96.25 111 ARG A N 1
ATOM 861 C CA . ARG A 1 111 ? 1.227 -8.964 3.340 1.00 96.25 111 ARG A CA 1
ATOM 862 C C . ARG A 1 111 ? 1.337 -8.273 1.980 1.00 96.25 111 ARG A C 1
ATOM 864 O O . ARG A 1 111 ? 0.919 -8.870 0.988 1.00 96.25 111 ARG A O 1
ATOM 871 N N . LYS A 1 112 ? 1.875 -7.048 1.915 1.00 95.94 112 LYS A N 1
ATOM 872 C CA . LYS A 1 112 ? 2.068 -6.325 0.644 1.00 95.94 112 LYS A CA 1
ATOM 873 C C . LYS A 1 112 ? 3.229 -6.908 -0.158 1.00 95.94 112 LYS A C 1
ATOM 875 O O . LYS A 1 112 ? 3.046 -7.201 -1.336 1.00 95.94 112 LYS A O 1
ATOM 880 N N . ALA A 1 113 ? 4.357 -7.195 0.486 1.00 96.62 113 ALA A N 1
ATOM 881 C CA . ALA A 1 113 ? 5.525 -7.796 -0.147 1.00 96.62 113 ALA A CA 1
ATOM 882 C C . ALA A 1 113 ? 5.205 -9.159 -0.784 1.00 96.62 113 ALA A C 1
ATOM 884 O O . ALA A 1 113 ? 5.466 -9.345 -1.966 1.00 96.62 113 ALA A O 1
ATOM 885 N N . LYS A 1 114 ? 4.539 -10.078 -0.063 1.00 96.81 114 LYS A N 1
ATOM 886 C CA . LYS A 1 114 ? 4.112 -11.385 -0.609 1.00 96.81 114 LYS A CA 1
ATOM 887 C C . LYS A 1 114 ? 3.154 -11.233 -1.793 1.00 96.81 114 LYS A C 1
ATOM 889 O O . LYS A 1 114 ? 3.21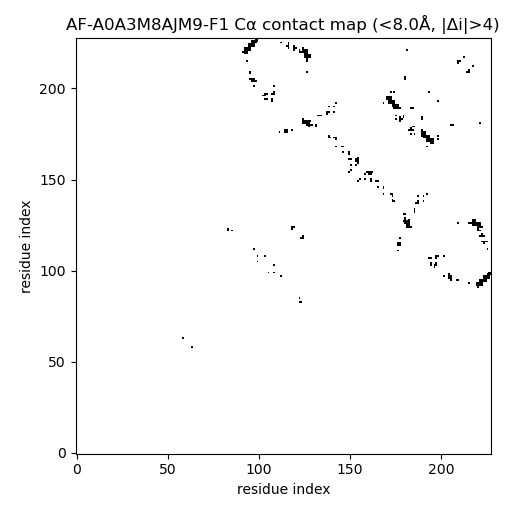5 -12.004 -2.746 1.00 96.81 114 LYS A O 1
ATOM 894 N N . TYR A 1 115 ? 2.254 -10.251 -1.738 1.00 96.56 115 TYR A N 1
ATOM 895 C CA . TYR A 1 115 ? 1.306 -10.005 -2.821 1.00 96.56 115 TYR A CA 1
ATOM 896 C C . TYR A 1 115 ? 2.003 -9.480 -4.086 1.00 96.56 115 TYR A C 1
ATOM 898 O O . TYR A 1 115 ? 1.722 -9.977 -5.175 1.00 96.56 115 TYR A O 1
ATOM 906 N N . LEU A 1 116 ? 2.935 -8.535 -3.940 1.00 96.31 116 LEU A N 1
ATOM 907 C CA . LEU A 1 116 ? 3.735 -8.003 -5.045 1.00 96.31 116 LEU A CA 1
ATOM 908 C C . LEU A 1 116 ? 4.715 -9.044 -5.602 1.00 96.31 116 LEU A C 1
ATOM 910 O O . LEU A 1 116 ? 4.829 -9.178 -6.814 1.00 96.31 116 LEU A O 1
ATOM 914 N N . GLU A 1 117 ? 5.352 -9.844 -4.748 1.00 95.75 117 GLU A N 1
ATOM 915 C CA . GLU A 1 117 ? 6.211 -10.957 -5.169 1.00 95.75 117 GLU A CA 1
ATOM 916 C C . GLU A 1 117 ? 5.430 -11.982 -6.008 1.00 95.75 117 GLU A C 1
ATOM 918 O O . GLU A 1 117 ? 5.905 -12.436 -7.047 1.00 95.75 117 GLU A O 1
ATOM 923 N N . ARG A 1 118 ? 4.190 -12.303 -5.615 1.00 96.25 118 ARG A N 1
ATOM 924 C CA . ARG A 1 118 ? 3.315 -13.174 -6.410 1.00 96.25 118 ARG A CA 1
ATOM 925 C C . ARG A 1 118 ? 2.984 -12.561 -7.774 1.00 96.25 118 ARG A C 1
ATOM 927 O O . ARG A 1 118 ? 3.124 -13.244 -8.780 1.00 96.25 118 ARG A O 1
ATOM 934 N N . LEU A 1 119 ? 2.584 -11.287 -7.823 1.00 95.50 119 LEU A N 1
ATOM 935 C CA . LEU A 1 119 ? 2.301 -10.604 -9.095 1.00 95.50 119 LEU A CA 1
ATOM 936 C C . LEU A 1 119 ? 3.539 -10.522 -9.997 1.00 95.50 119 LEU A C 1
ATOM 938 O O . LEU A 1 119 ? 3.416 -10.632 -11.214 1.00 95.50 119 LEU A O 1
ATOM 942 N N . SER A 1 120 ? 4.721 -10.363 -9.401 1.00 94.19 120 SER A N 1
ATOM 943 C CA . SER A 1 120 ? 5.997 -10.406 -10.108 1.00 94.19 120 SER A CA 1
ATOM 944 C C . SER A 1 120 ? 6.245 -11.775 -10.745 1.00 94.19 120 SER A C 1
ATOM 946 O O . SER A 1 120 ? 6.553 -11.832 -11.931 1.00 94.19 120 SER A O 1
ATOM 948 N N . LYS A 1 121 ? 6.057 -12.869 -9.995 1.00 94.00 121 LYS A N 1
ATOM 949 C CA . LYS A 1 121 ? 6.183 -14.249 -10.504 1.00 94.00 121 LYS A CA 1
ATOM 950 C C . LYS A 1 121 ? 5.174 -14.561 -11.612 1.00 94.00 121 LYS A C 1
ATOM 952 O O . LYS A 1 121 ? 5.458 -15.343 -12.510 1.00 94.00 121 LYS A O 1
ATOM 957 N N . GLU A 1 122 ? 3.999 -13.943 -11.550 1.00 93.50 122 GLU A N 1
ATOM 958 C CA . GLU A 1 122 ? 2.953 -14.063 -12.569 1.00 93.50 122 GLU A CA 1
ATOM 959 C C . GLU A 1 122 ? 3.204 -13.183 -13.810 1.00 93.50 122 GLU A C 1
ATOM 961 O O . GLU A 1 122 ? 2.467 -13.309 -14.784 1.00 93.50 122 GLU A O 1
ATOM 966 N N . GLY A 1 123 ? 4.216 -12.304 -13.798 1.00 93.44 123 GLY A N 1
ATOM 967 C CA . GLY A 1 123 ? 4.513 -11.389 -14.908 1.00 93.44 123 GLY A CA 1
ATOM 968 C C . GLY A 1 123 ? 3.529 -10.220 -15.042 1.00 93.44 123 GLY A C 1
ATOM 969 O O . GLY A 1 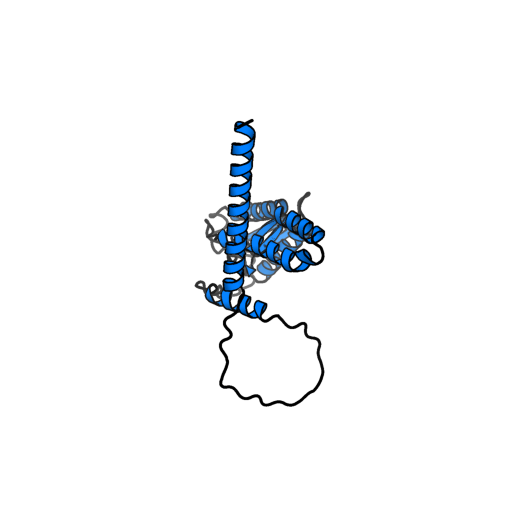123 ? 3.454 -9.591 -16.091 1.00 93.44 123 GLY A O 1
ATOM 970 N N . ASN A 1 124 ? 2.764 -9.919 -13.989 1.00 94.12 124 ASN A N 1
ATOM 971 C CA . ASN A 1 124 ? 1.696 -8.916 -14.029 1.00 94.12 124 ASN A CA 1
ATOM 972 C C . ASN A 1 124 ? 2.183 -7.483 -13.760 1.00 94.12 124 ASN A C 1
ATOM 974 O O . ASN A 1 124 ? 1.427 -6.537 -13.963 1.00 94.12 124 ASN A O 1
ATOM 978 N N . LEU A 1 125 ? 3.407 -7.300 -13.261 1.00 95.62 125 LEU A N 1
ATOM 979 C CA . LEU A 1 125 ? 3.911 -5.984 -12.871 1.00 95.62 125 LEU A CA 1
ATOM 980 C C . LEU A 1 125 ? 4.663 -5.322 -14.021 1.00 95.62 125 LEU A C 1
ATOM 982 O O . LEU A 1 125 ? 5.653 -5.857 -14.515 1.00 95.62 125 LEU A O 1
ATOM 986 N N . THR A 1 126 ? 4.243 -4.115 -14.379 1.00 95.31 126 THR A N 1
ATOM 987 C CA . THR A 1 126 ? 4.951 -3.258 -15.334 1.00 95.31 126 THR A CA 1
ATOM 988 C C . THR A 1 126 ? 5.000 -1.831 -14.815 1.00 95.31 126 THR A C 1
ATOM 990 O O . THR A 1 126 ? 4.140 -1.416 -14.039 1.00 95.31 126 THR A O 1
ATOM 993 N N . ARG A 1 127 ? 5.996 -1.041 -15.223 1.00 94.31 127 ARG A N 1
ATOM 994 C CA . ARG A 1 127 ? 6.019 0.383 -14.869 1.00 94.31 127 ARG A CA 1
ATOM 995 C C . ARG A 1 127 ? 4.805 1.101 -15.470 1.00 94.31 127 ARG A C 1
ATOM 997 O O . ARG A 1 127 ? 4.634 1.117 -16.688 1.00 94.31 127 ARG A O 1
ATOM 1004 N N . ALA A 1 128 ? 4.025 1.779 -14.632 1.00 93.38 128 ALA A N 1
ATOM 1005 C CA . ALA A 1 128 ? 2.937 2.644 -15.076 1.00 93.38 128 ALA A CA 1
ATOM 1006 C C . ALA A 1 128 ? 3.431 3.997 -15.613 1.00 93.38 128 ALA A C 1
ATOM 1008 O O . ALA A 1 128 ? 4.504 4.499 -15.259 1.00 93.38 128 ALA A O 1
ATOM 1009 N N . GLN A 1 129 ? 2.591 4.639 -16.423 1.00 92.00 129 GLN A N 1
ATOM 1010 C CA . GLN A 1 129 ? 2.782 6.036 -16.794 1.00 92.00 129 GLN A CA 1
ATOM 1011 C C . GLN A 1 129 ? 2.542 6.953 -15.584 1.00 92.00 129 GLN A C 1
ATOM 1013 O O . GLN A 1 129 ? 1.578 6.774 -14.840 1.00 92.00 129 GLN A O 1
ATOM 1018 N N . ASN A 1 130 ? 3.411 7.950 -15.398 1.00 84.75 130 ASN A N 1
ATOM 1019 C CA . ASN A 1 130 ? 3.298 8.948 -14.335 1.00 84.75 130 ASN A CA 1
ATOM 1020 C C . ASN A 1 130 ? 2.981 10.327 -14.953 1.00 84.75 130 ASN A C 1
ATOM 1022 O O . ASN A 1 130 ? 3.601 10.655 -15.966 1.00 84.75 130 ASN A O 1
ATOM 1026 N N . PRO A 1 131 ? 2.073 11.148 -14.388 1.00 85.25 131 PRO A N 1
ATOM 1027 C CA . PRO A 1 131 ? 1.334 10.967 -13.134 1.00 85.25 131 PRO A CA 1
ATOM 1028 C C . PRO A 1 131 ? 0.308 9.829 -13.189 1.00 85.25 131 PRO A C 1
ATOM 1030 O O . PRO A 1 131 ? -0.462 9.726 -14.144 1.00 85.25 131 PRO A O 1
ATOM 1033 N N . VAL A 1 132 ? 0.263 8.992 -12.147 1.00 86.62 132 VAL A N 1
ATOM 1034 C CA . VAL A 1 132 ? -0.755 7.936 -12.073 1.00 86.62 132 VAL A CA 1
ATOM 1035 C C . VAL A 1 132 ? -2.118 8.541 -11.731 1.00 86.62 132 VAL A C 1
ATOM 1037 O O . VAL A 1 132 ? -2.258 9.284 -10.755 1.00 86.62 132 VAL A O 1
ATOM 1040 N N . LYS A 1 133 ? -3.145 8.222 -12.526 1.00 84.94 133 LYS A N 1
ATOM 1041 C CA . LYS A 1 133 ? -4.519 8.679 -12.281 1.00 84.94 133 LYS A CA 1
ATOM 1042 C C . LYS A 1 133 ? -5.071 7.985 -11.035 1.00 84.94 133 LYS A C 1
ATOM 1044 O O . LYS A 1 133 ? -5.249 6.772 -11.032 1.00 84.94 133 LYS A O 1
ATOM 1049 N N . ARG A 1 134 ? -5.353 8.767 -9.990 1.00 88.38 134 ARG A N 1
ATOM 1050 C CA . ARG A 1 134 ? -5.919 8.287 -8.723 1.00 88.38 134 ARG A CA 1
ATOM 1051 C C . ARG A 1 134 ? -7.240 8.976 -8.418 1.00 88.38 134 ARG A C 1
ATOM 1053 O O . ARG A 1 134 ? -7.313 10.203 -8.356 1.00 88.38 134 ARG A O 1
ATOM 1060 N N . ASN A 1 135 ? -8.254 8.189 -8.096 1.00 89.06 135 ASN A N 1
ATOM 1061 C CA . ASN A 1 135 ? -9.531 8.655 -7.598 1.00 89.06 135 ASN A CA 1
ATOM 1062 C C . ASN A 1 135 ? -9.542 8.669 -6.059 1.00 89.06 135 ASN A C 1
ATOM 1064 O O . ASN A 1 135 ? -9.766 7.656 -5.389 1.00 89.06 135 ASN A O 1
ATOM 1068 N N . LYS A 1 136 ? -9.333 9.858 -5.479 1.00 88.94 136 LYS A N 1
ATOM 1069 C CA . LYS A 1 136 ? -9.309 10.063 -4.017 1.00 88.94 136 LYS A CA 1
ATOM 1070 C C . LYS A 1 136 ? -10.596 9.600 -3.327 1.00 88.94 136 LYS A C 1
ATOM 1072 O O . LYS A 1 136 ? -10.526 9.023 -2.236 1.00 88.94 136 LYS A O 1
ATOM 1077 N N . TYR A 1 137 ? -11.746 9.761 -3.987 1.00 91.06 137 TYR A N 1
ATOM 1078 C CA . TYR A 1 137 ? -13.047 9.368 -3.449 1.00 91.06 137 TYR A CA 1
ATOM 1079 C C . TYR A 1 137 ? -13.105 7.872 -3.118 1.00 91.06 137 TYR A C 1
ATOM 1081 O O . TYR A 1 137 ? -13.669 7.499 -2.090 1.00 91.06 137 TYR A O 1
ATOM 1089 N N . ILE A 1 138 ? -12.475 7.005 -3.924 1.00 90.75 138 ILE A N 1
ATOM 1090 C CA . ILE A 1 138 ? -12.463 5.556 -3.667 1.00 90.75 138 ILE A CA 1
ATOM 1091 C C . ILE A 1 138 ? -11.755 5.264 -2.340 1.00 90.75 138 ILE A C 1
ATOM 1093 O O . ILE A 1 138 ? -12.285 4.520 -1.510 1.00 90.75 138 ILE A O 1
ATOM 1097 N N . THR A 1 139 ? -10.595 5.884 -2.105 1.00 89.75 139 THR A N 1
ATOM 1098 C CA . THR A 1 139 ? -9.819 5.680 -0.874 1.00 89.75 139 THR A CA 1
ATOM 1099 C C . THR A 1 139 ? -10.519 6.231 0.370 1.00 89.75 139 THR A C 1
ATOM 1101 O O . THR A 1 139 ? -10.591 5.543 1.392 1.00 89.75 139 THR A O 1
ATOM 1104 N N . GLU A 1 140 ? -11.119 7.420 0.284 1.00 90.50 140 GLU A N 1
ATOM 1105 C CA . GLU A 1 140 ? -11.871 8.016 1.395 1.00 90.50 140 GLU A CA 1
ATOM 1106 C C . GLU A 1 140 ? -13.128 7.211 1.735 1.00 90.50 140 GLU A C 1
ATOM 1108 O O . GLU A 1 140 ? -13.399 6.909 2.903 1.00 90.50 140 GLU A O 1
ATOM 1113 N N . LYS A 1 141 ? -13.884 6.814 0.706 1.00 94.19 141 LYS A N 1
ATOM 1114 C CA . LYS A 1 141 ? -15.082 5.988 0.859 1.00 94.19 141 LYS A CA 1
ATOM 1115 C C . LYS A 1 141 ? -14.741 4.629 1.453 1.00 94.19 141 LYS A C 1
ATOM 1117 O O . LYS A 1 141 ? -15.446 4.162 2.343 1.00 94.19 141 LYS A O 1
ATOM 1122 N N . TYR A 1 142 ? -13.641 4.014 1.021 1.00 95.19 142 TYR A N 1
ATOM 1123 C CA . TYR A 1 142 ? -13.185 2.741 1.567 1.00 95.19 142 TYR A CA 1
ATOM 1124 C C . TYR A 1 142 ? -12.938 2.822 3.078 1.00 95.19 142 TYR A C 1
ATOM 1126 O O . TYR A 1 142 ? -13.481 2.001 3.819 1.00 95.19 142 TYR A O 1
ATOM 1134 N N . LYS A 1 143 ? -12.207 3.840 3.557 1.00 94.19 143 LYS A N 1
ATOM 1135 C CA . LYS A 1 143 ? -11.955 4.024 4.998 1.00 94.19 143 LYS A CA 1
ATOM 1136 C C . LYS A 1 143 ? -13.261 4.229 5.778 1.00 94.19 143 LYS A C 1
ATOM 1138 O O . LYS A 1 143 ? -13.474 3.563 6.792 1.00 94.19 143 LYS A O 1
ATOM 1143 N N . LYS A 1 144 ? -14.177 5.067 5.273 1.00 95.75 144 LYS A N 1
ATOM 1144 C CA . LYS A 1 144 ? -15.511 5.282 5.874 1.00 95.75 144 LYS A CA 1
ATOM 1145 C C . LYS A 1 144 ? -16.328 3.988 5.957 1.00 95.75 144 LYS A C 1
ATOM 1147 O O . LYS A 1 144 ? -16.936 3.706 6.986 1.00 95.75 144 LYS A O 1
ATOM 1152 N N . ASP A 1 145 ? -16.320 3.175 4.908 1.00 96.56 145 ASP A N 1
ATOM 1153 C CA . ASP A 1 145 ? -17.077 1.922 4.879 1.00 96.56 145 ASP A CA 1
ATOM 1154 C C . ASP A 1 145 ? -16.512 0.860 5.827 1.00 96.56 145 ASP A C 1
ATOM 1156 O O . ASP A 1 145 ? -17.277 0.067 6.380 1.00 96.56 145 ASP A O 1
ATOM 1160 N N . VAL A 1 146 ? -15.190 0.831 6.029 1.00 96.44 146 VAL A N 1
ATOM 1161 C CA . VAL A 1 146 ? -14.576 -0.049 7.033 1.00 96.44 146 VAL A CA 1
ATOM 1162 C C . VAL A 1 146 ? -15.063 0.330 8.432 1.00 96.44 146 VAL A C 1
ATOM 1164 O O . VAL A 1 146 ? -15.508 -0.555 9.163 1.00 96.44 146 VAL A O 1
ATOM 1167 N N . LYS A 1 147 ? -15.080 1.626 8.776 1.00 97.12 147 LYS A N 1
ATOM 1168 C CA . LYS A 1 147 ? -15.629 2.104 10.058 1.00 97.12 147 LYS A CA 1
ATOM 1169 C C . LYS A 1 147 ? -17.099 1.719 10.233 1.00 97.12 147 LYS A C 1
ATOM 1171 O O . LYS A 1 147 ? -17.443 1.059 11.208 1.00 97.12 147 LYS A O 1
ATOM 1176 N N . LYS A 1 148 ? -17.941 1.986 9.228 1.00 97.50 148 LYS A N 1
ATOM 1177 C CA . LYS A 1 148 ? -19.364 1.589 9.239 1.00 97.50 148 LYS A CA 1
ATOM 1178 C C . LYS A 1 148 ? -19.563 0.084 9.419 1.00 97.50 148 LYS A C 1
ATOM 1180 O O . LYS A 1 148 ? -20.554 -0.360 9.998 1.00 97.50 148 LYS A O 1
ATOM 1185 N N . ARG A 1 149 ? -18.657 -0.740 8.882 1.00 96.81 149 ARG A N 1
ATOM 1186 C CA . ARG A 1 149 ? -18.705 -2.195 9.068 1.00 96.81 149 ARG A CA 1
ATOM 1187 C C . ARG A 1 149 ? -18.375 -2.579 10.509 1.00 96.81 149 ARG A C 1
ATOM 1189 O O . ARG A 1 149 ? -19.061 -3.436 11.053 1.00 96.81 149 ARG A O 1
ATOM 1196 N N . ILE A 1 150 ? -17.366 -1.953 11.112 1.00 97.12 150 ILE A N 1
ATOM 1197 C CA . ILE A 1 150 ? -17.011 -2.153 12.524 1.00 97.12 150 ILE A CA 1
ATOM 1198 C C . ILE A 1 150 ? -18.198 -1.789 13.421 1.00 97.12 150 ILE A C 1
ATOM 1200 O O . ILE A 1 150 ? -18.619 -2.619 14.223 1.00 97.12 150 ILE A O 1
ATOM 1204 N N . GLU A 1 151 ? -18.802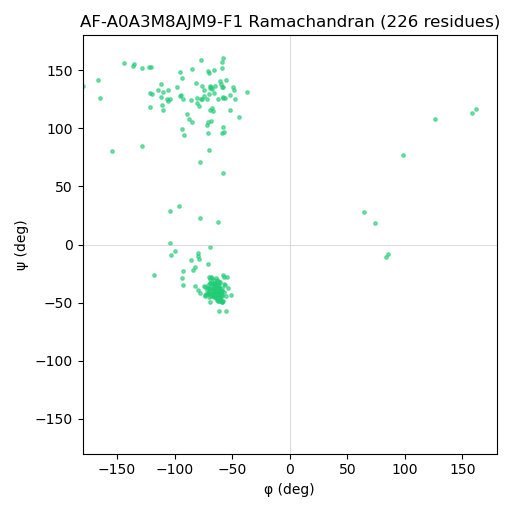 -0.616 13.221 1.00 97.00 151 GLU A N 1
ATOM 1205 C CA . GLU A 1 151 ? -19.993 -0.170 13.962 1.00 97.00 151 GLU A CA 1
ATOM 1206 C C . GLU A 1 151 ? -21.156 -1.157 13.826 1.00 97.00 151 GLU A C 1
ATOM 1208 O O . GLU A 1 151 ? -21.827 -1.477 14.801 1.00 97.00 151 GLU A O 1
ATOM 1213 N N . ARG A 1 152 ? -21.377 -1.712 12.631 1.00 97.12 152 ARG A N 1
ATOM 1214 C CA . ARG A 1 152 ? -22.437 -2.704 12.413 1.00 97.12 152 ARG A CA 1
ATOM 1215 C C . ARG A 1 152 ? -22.182 -4.023 13.142 1.00 97.12 152 ARG A C 1
ATOM 1217 O O . ARG A 1 152 ? -23.131 -4.644 13.608 1.00 97.12 152 ARG A O 1
ATOM 1224 N N . MET A 1 153 ? -20.929 -4.476 13.186 1.00 95.94 153 MET A N 1
ATOM 1225 C CA . MET A 1 153 ? -20.562 -5.756 13.802 1.00 95.94 153 MET A CA 1
ATOM 1226 C C . MET A 1 153 ? -20.516 -5.666 15.328 1.00 95.94 153 MET A C 1
ATOM 1228 O O . MET A 1 153 ? -20.984 -6.581 16.003 1.00 95.94 153 MET A O 1
ATOM 1232 N N . TYR A 1 154 ? -19.968 -4.570 15.855 1.00 96.31 154 TYR A N 1
ATOM 1233 C CA . TYR A 1 154 ? -19.647 -4.433 17.274 1.00 96.31 154 TYR A CA 1
ATOM 1234 C C . TYR A 1 154 ? -20.415 -3.309 17.965 1.00 96.31 154 TYR A C 1
ATOM 1236 O O . TYR A 1 154 ? -20.697 -3.431 19.142 1.00 96.31 154 TYR A O 1
ATOM 1244 N N . GLY A 1 155 ? -20.859 -2.264 17.269 1.00 94.00 155 GLY A N 1
ATOM 1245 C CA . GLY A 1 155 ? -21.378 -1.042 17.900 1.00 94.00 155 GLY A CA 1
ATOM 1246 C C . GLY A 1 155 ? -22.569 -1.227 18.847 1.00 94.00 155 GLY A C 1
ATOM 1247 O O . GLY A 1 155 ? -22.718 -0.437 19.768 1.00 94.00 155 GLY A O 1
ATOM 1248 N N . LYS A 1 156 ? -23.393 -2.270 18.664 1.00 95.12 156 LYS A N 1
ATOM 1249 C CA . LYS A 1 156 ? -24.475 -2.621 19.609 1.00 95.12 156 LYS A CA 1
ATOM 1250 C C . LYS A 1 156 ? -24.079 -3.664 20.658 1.00 95.12 156 LYS A C 1
ATOM 1252 O O . LYS A 1 156 ? -24.676 -3.690 21.723 1.00 95.12 156 LYS A O 1
ATOM 1257 N N . LYS A 1 157 ? -23.143 -4.560 20.330 1.00 96.00 157 LYS A N 1
ATOM 1258 C CA . LYS A 1 157 ? -22.771 -5.713 21.172 1.00 96.00 157 LYS A CA 1
ATOM 1259 C C . LYS A 1 157 ? -21.608 -5.400 22.110 1.00 96.00 157 LYS A C 1
ATOM 1261 O O . LYS A 1 157 ? -21.545 -5.932 23.205 1.00 96.00 157 LYS A O 1
ATOM 1266 N N . ASP A 1 158 ? -20.688 -4.576 21.631 1.00 96.81 158 ASP A N 1
ATOM 1267 C CA . ASP A 1 158 ? -19.436 -4.199 22.271 1.00 96.81 158 ASP A CA 1
ATOM 1268 C C . ASP A 1 158 ? -18.996 -2.814 21.740 1.00 96.81 158 ASP A C 1
ATOM 1270 O O . ASP A 1 158 ? -18.201 -2.706 20.792 1.00 96.81 158 ASP A O 1
ATOM 1274 N N . PRO A 1 159 ? -19.583 -1.728 22.280 1.00 96.31 159 PRO A N 1
ATOM 1275 C CA . PRO A 1 159 ? -19.310 -0.367 21.822 1.00 96.31 159 PRO A CA 1
ATOM 1276 C C . PRO A 1 159 ? -17.857 0.065 22.045 1.00 96.31 159 PRO A C 1
ATOM 1278 O O . PRO A 1 159 ? -17.311 0.806 21.227 1.00 96.31 159 PRO A O 1
ATOM 1281 N N . GLU A 1 160 ? -17.217 -0.402 23.118 1.00 97.00 160 GLU A N 1
ATOM 1282 C CA . GLU A 1 160 ? -15.837 -0.035 23.448 1.00 97.00 160 GLU A CA 1
ATOM 1283 C C . GLU A 1 160 ? -14.852 -0.651 22.456 1.00 97.00 160 GLU A C 1
ATOM 1285 O O . GLU A 1 160 ? -14.035 0.065 21.870 1.00 97.00 160 GLU A O 1
ATOM 1290 N N . LYS A 1 161 ? -15.018 -1.934 22.120 1.00 95.69 161 LYS A N 1
ATOM 1291 C CA . LYS A 1 161 ? -14.243 -2.561 21.043 1.00 95.69 161 LYS A CA 1
ATOM 1292 C C . LYS A 1 161 ? -14.483 -1.899 19.691 1.00 95.69 161 LYS A C 1
ATOM 1294 O O . LYS A 1 161 ? -13.554 -1.763 18.895 1.00 95.69 161 LYS A O 1
ATOM 1299 N N . ALA A 1 162 ? -15.716 -1.472 19.401 1.00 97.25 162 ALA A N 1
ATOM 1300 C CA . ALA A 1 162 ? -16.003 -0.737 18.170 1.00 97.25 162 ALA A CA 1
ATOM 1301 C C . ALA A 1 162 ? -15.199 0.574 18.103 1.00 97.25 162 ALA A C 1
ATOM 1303 O O . ALA A 1 162 ? -14.554 0.836 17.085 1.00 97.25 162 ALA A O 1
ATOM 1304 N N . LYS A 1 163 ? -15.183 1.360 19.190 1.00 97.31 163 LYS A N 1
ATOM 1305 C CA . LYS A 1 163 ? -14.395 2.600 19.298 1.00 97.31 163 LYS A CA 1
ATOM 1306 C C . LYS A 1 163 ? -12.895 2.336 19.158 1.00 97.31 163 LYS A C 1
ATOM 1308 O O . LYS A 1 163 ? -12.232 3.039 18.396 1.00 97.31 163 LYS A O 1
ATOM 1313 N N . GLU A 1 164 ? -12.368 1.312 19.828 1.00 97.00 164 GLU A N 1
ATOM 1314 C CA . GLU A 1 164 ? -10.951 0.931 19.751 1.00 97.00 164 GLU A CA 1
ATOM 1315 C C . GLU A 1 164 ? -10.538 0.583 18.311 1.00 97.00 164 GLU A C 1
ATOM 1317 O O . GLU A 1 164 ? -9.562 1.116 17.775 1.00 97.00 164 GLU A O 1
ATOM 1322 N N . LEU A 1 165 ? -11.328 -0.260 17.638 1.00 96.25 165 LEU A N 1
ATOM 1323 C CA . LEU A 1 165 ? -11.078 -0.649 16.253 1.00 96.25 165 LEU A CA 1
ATOM 1324 C C . LEU A 1 165 ? -11.180 0.542 15.292 1.00 96.25 165 LEU A C 1
ATOM 1326 O O . LEU A 1 165 ? -10.375 0.644 14.367 1.00 96.25 165 LEU A O 1
ATOM 1330 N N . ILE A 1 166 ? -12.133 1.455 15.498 1.00 96.44 166 ILE A N 1
ATOM 1331 C CA . ILE A 1 166 ? -12.251 2.681 14.695 1.00 96.44 166 ILE A CA 1
ATOM 1332 C C . ILE A 1 166 ? -11.026 3.578 14.894 1.00 96.44 166 ILE A C 1
ATOM 1334 O O . ILE A 1 166 ? -10.460 4.039 13.902 1.00 96.44 166 ILE A O 1
ATOM 1338 N N . LYS A 1 167 ? -10.569 3.761 16.139 1.00 95.50 167 LYS A N 1
ATOM 1339 C CA . LYS A 1 167 ? -9.355 4.527 16.456 1.00 95.50 167 LYS A CA 1
ATOM 1340 C C . LYS A 1 167 ? -8.125 3.926 15.778 1.00 95.50 167 LYS A C 1
ATOM 1342 O O . LYS A 1 167 ? -7.308 4.653 15.221 1.00 95.50 167 LYS A O 1
ATOM 1347 N N . ARG A 1 168 ? -8.022 2.594 15.742 1.00 92.62 168 ARG A N 1
ATOM 1348 C CA . ARG A 1 168 ? -6.972 1.903 14.986 1.00 92.62 168 ARG A CA 1
ATOM 1349 C C . ARG A 1 168 ? -7.090 2.139 13.481 1.00 92.62 168 ARG A C 1
ATOM 1351 O O . ARG A 1 168 ? -6.088 2.369 12.822 1.00 92.62 168 ARG A O 1
ATOM 1358 N N . VAL A 1 169 ? -8.296 2.103 12.915 1.00 94.12 16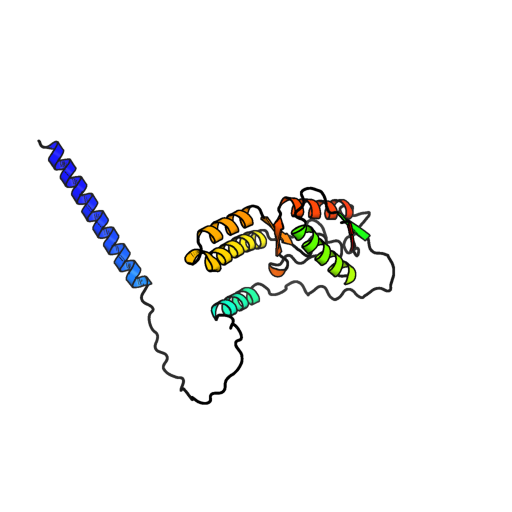9 VAL A N 1
ATOM 1359 C CA . VAL A 1 169 ? -8.502 2.430 11.493 1.00 94.12 169 VAL A CA 1
ATOM 1360 C C . VAL A 1 169 ? -8.072 3.865 11.188 1.00 94.12 169 VAL A C 1
ATOM 1362 O O . VAL A 1 169 ? -7.593 4.128 10.086 1.00 94.12 169 VAL A O 1
ATOM 1365 N N . ASP A 1 170 ? -8.208 4.793 12.136 1.00 92.62 170 ASP A N 1
ATOM 1366 C CA . ASP A 1 170 ? -7.811 6.184 11.939 1.00 92.62 170 ASP A CA 1
ATOM 1367 C C . ASP A 1 170 ? -6.316 6.383 11.720 1.00 92.62 170 ASP A C 1
ATOM 1369 O O . ASP A 1 170 ? -5.959 7.191 10.860 1.00 92.62 170 ASP A O 1
ATOM 1373 N N . THR A 1 171 ? -5.467 5.577 12.356 1.00 90.38 171 THR A N 1
ATOM 1374 C CA . THR A 1 171 ? -4.011 5.604 12.139 1.00 90.38 171 THR A CA 1
ATOM 1375 C C . THR A 1 171 ? -3.566 4.868 10.870 1.00 90.38 171 THR A C 1
ATOM 1377 O O . THR A 1 171 ? -2.414 4.983 10.457 1.00 90.38 171 THR A O 1
ATOM 1380 N N . MET A 1 172 ? -4.471 4.131 10.218 1.00 93.06 172 MET A N 1
ATOM 1381 C CA . MET A 1 172 ? -4.181 3.369 9.003 1.00 93.06 172 MET A CA 1
ATOM 1382 C C . MET A 1 172 ? -4.537 4.142 7.731 1.00 93.06 172 MET A C 1
ATOM 1384 O O . MET A 1 172 ? -5.527 4.883 7.667 1.00 93.06 172 MET A O 1
ATOM 1388 N N . ASN A 1 173 ? -3.771 3.891 6.672 1.00 92.62 173 ASN A N 1
ATOM 1389 C CA . ASN A 1 173 ? -3.982 4.467 5.353 1.00 92.62 173 ASN A CA 1
ATOM 1390 C C . ASN A 1 173 ? -4.557 3.424 4.383 1.00 92.62 173 ASN A C 1
ATOM 1392 O O . ASN A 1 173 ? -4.069 2.293 4.333 1.00 92.62 173 ASN A O 1
ATOM 1396 N N . PRO A 1 174 ? -5.609 3.771 3.619 1.00 93.94 174 PRO A N 1
ATOM 1397 C CA . PRO A 1 174 ? -6.068 2.948 2.514 1.00 93.94 174 PRO A CA 1
ATOM 1398 C C . PRO A 1 174 ? -5.062 3.028 1.368 1.00 93.94 174 PRO A C 1
ATOM 1400 O O . PRO A 1 174 ? -4.765 4.120 0.884 1.00 93.94 174 PRO A O 1
ATOM 1403 N N . ASP A 1 175 ? -4.581 1.873 0.929 1.00 93.56 175 ASP A N 1
ATOM 1404 C CA . ASP A 1 175 ? -3.564 1.781 -0.109 1.00 93.56 175 ASP A CA 1
ATOM 1405 C C . ASP A 1 175 ? -3.779 0.582 -1.032 1.00 93.56 175 ASP A C 1
ATOM 1407 O O . ASP A 1 175 ? -4.440 -0.396 -0.663 1.00 93.56 175 ASP A O 1
ATOM 1411 N N . HIS A 1 176 ? -3.235 0.679 -2.241 1.00 95.12 176 HIS A N 1
ATOM 1412 C CA . HIS A 1 176 ? -3.333 -0.334 -3.279 1.00 95.12 176 HIS A CA 1
ATOM 1413 C C . HIS A 1 176 ? -2.314 -1.453 -3.044 1.00 95.12 176 HIS A C 1
ATOM 1415 O O . HIS A 1 176 ? -1.105 -1.233 -2.997 1.00 95.12 176 HIS A O 1
ATOM 1421 N N . MET A 1 177 ? -2.803 -2.686 -2.919 1.00 95.94 177 MET A N 1
ATOM 1422 C CA . MET A 1 177 ? -1.949 -3.865 -2.751 1.00 95.94 177 MET A CA 1
ATOM 1423 C C . MET A 1 177 ? -1.124 -4.141 -4.005 1.00 95.94 177 MET A C 1
ATOM 1425 O O . MET A 1 177 ? 0.069 -4.416 -3.905 1.00 95.94 177 MET A O 1
ATOM 1429 N N . TRP A 1 178 ? -1.757 -4.055 -5.177 1.00 95.75 178 TRP A N 1
ATOM 1430 C CA . TRP A 1 178 ? -1.077 -3.901 -6.456 1.00 95.75 178 TRP A CA 1
ATOM 1431 C C . TRP A 1 178 ? -0.821 -2.414 -6.647 1.00 95.75 178 TRP A C 1
ATOM 1433 O O . TRP A 1 178 ? -1.758 -1.662 -6.918 1.00 95.75 178 TRP A O 1
ATOM 1443 N N . ASP A 1 179 ? 0.430 -2.005 -6.468 1.00 93.81 179 ASP A N 1
ATOM 1444 C CA . ASP A 1 179 ? 0.809 -0.600 -6.515 1.00 93.81 179 ASP A CA 1
ATOM 1445 C C . ASP A 1 179 ? 0.434 0.047 -7.857 1.00 93.81 179 ASP A C 1
ATOM 1447 O O . ASP A 1 179 ? 0.659 -0.524 -8.927 1.00 93.81 179 ASP A O 1
ATOM 1451 N N . LEU A 1 180 ? -0.133 1.252 -7.799 1.00 94.75 180 LEU A N 1
ATOM 1452 C CA . LEU A 1 180 ? -0.532 2.015 -8.979 1.00 94.75 180 LEU A CA 1
ATOM 1453 C C . LEU A 1 180 ? 0.668 2.343 -9.880 1.00 94.75 180 LEU A C 1
ATOM 1455 O O . LEU A 1 180 ? 0.529 2.384 -11.100 1.00 94.75 180 LEU A O 1
ATOM 1459 N N . GLN A 1 181 ? 1.857 2.530 -9.300 1.00 94.88 181 GLN A N 1
ATOM 1460 C CA . GLN A 1 181 ? 3.085 2.785 -10.060 1.00 94.88 181 GLN A CA 1
ATOM 1461 C C . GLN A 1 181 ? 3.580 1.543 -10.816 1.00 94.88 181 GLN A C 1
ATOM 1463 O O . GLN A 1 181 ? 4.376 1.660 -11.747 1.00 94.88 181 GLN A O 1
ATOM 1468 N N . LEU A 1 182 ? 3.076 0.365 -10.437 1.00 95.25 182 LEU A N 1
ATOM 1469 C CA . LEU A 1 182 ? 3.349 -0.931 -11.054 1.00 95.25 182 LEU A CA 1
ATOM 1470 C C . LEU A 1 182 ? 2.173 -1.408 -11.925 1.00 95.25 182 LEU A C 1
ATOM 1472 O O . LEU A 1 182 ? 1.936 -2.609 -12.059 1.00 95.25 182 LEU A O 1
ATOM 1476 N N . ASN A 1 183 ? 1.419 -0.452 -12.478 1.00 93.88 183 ASN A N 1
ATOM 1477 C CA . ASN A 1 183 ? 0.255 -0.652 -13.343 1.00 93.88 183 ASN A CA 1
ATOM 1478 C C . ASN A 1 183 ? -0.929 -1.352 -12.651 1.00 93.88 183 ASN A C 1
ATOM 1480 O O . ASN A 1 183 ? -1.741 -2.028 -13.283 1.00 93.88 183 ASN A O 1
ATOM 1484 N N . GLY A 1 184 ? -1.033 -1.186 -11.330 1.00 94.38 184 GLY A N 1
ATOM 1485 C CA . GLY A 1 184 ? -2.147 -1.706 -10.553 1.00 94.38 184 GLY A CA 1
ATOM 1486 C C . GLY A 1 184 ? -3.463 -0.975 -10.821 1.00 94.38 184 GLY A C 1
ATOM 1487 O O . GLY A 1 184 ? -3.469 0.233 -11.056 1.00 94.38 184 GLY A O 1
ATOM 1488 N N . PRO A 1 185 ? -4.610 -1.672 -10.745 1.00 93.81 185 PRO A N 1
ATOM 1489 C CA . PRO A 1 185 ? -5.907 -1.054 -10.978 1.00 93.81 185 PRO A CA 1
ATOM 1490 C C . PRO A 1 185 ? -6.336 -0.178 -9.791 1.00 93.81 185 PRO A C 1
ATOM 1492 O O . PRO A 1 185 ? -6.331 -0.628 -8.637 1.00 93.81 185 PRO A O 1
ATOM 1495 N N . ASP A 1 186 ? -6.809 1.039 -10.070 1.00 93.75 186 ASP A N 1
ATOM 1496 C CA . ASP A 1 186 ? -7.387 1.945 -9.067 1.00 93.75 186 ASP A CA 1
ATOM 1497 C C . ASP A 1 186 ? -8.825 1.546 -8.708 1.00 93.75 186 ASP A C 1
ATOM 1499 O O . ASP A 1 186 ? -9.810 2.172 -9.095 1.00 93.75 186 ASP A O 1
ATOM 1503 N N . THR A 1 187 ? -8.955 0.429 -7.995 1.00 93.94 187 THR A N 1
ATOM 1504 C CA . THR A 1 187 ? -10.250 -0.151 -7.635 1.00 93.94 187 THR A CA 1
ATOM 1505 C C . THR A 1 187 ? -10.341 -0.426 -6.149 1.00 93.94 187 THR A C 1
ATOM 1507 O O . THR A 1 187 ? -9.364 -0.767 -5.482 1.00 93.94 187 THR A O 1
ATOM 1510 N N . ARG A 1 188 ? -11.569 -0.395 -5.624 1.00 93.12 188 ARG A N 1
ATOM 1511 C CA . ARG A 1 188 ? -11.845 -0.735 -4.224 1.00 93.12 188 ARG A CA 1
ATOM 1512 C C . ARG A 1 188 ? -11.297 -2.111 -3.826 1.00 93.12 188 ARG A C 1
ATOM 1514 O O . ARG A 1 188 ? -10.851 -2.285 -2.697 1.00 93.12 188 ARG A O 1
ATOM 1521 N N . ARG A 1 189 ? -11.356 -3.100 -4.725 1.00 93.75 189 ARG A N 1
ATOM 1522 C CA . ARG A 1 189 ? -10.906 -4.478 -4.449 1.00 93.75 189 ARG A CA 1
ATOM 1523 C C . ARG A 1 189 ? -9.399 -4.556 -4.209 1.00 93.75 189 ARG A C 1
ATOM 1525 O O . ARG A 1 189 ? -8.963 -5.393 -3.419 1.00 93.75 189 ARG A O 1
ATOM 1532 N N . ASN A 1 190 ? -8.648 -3.663 -4.850 1.00 96.06 190 ASN A N 1
ATOM 1533 C CA . ASN A 1 190 ? -7.207 -3.533 -4.697 1.00 96.06 190 ASN A CA 1
ATOM 1534 C C . ASN A 1 190 ? -6.810 -2.773 -3.415 1.00 96.06 190 ASN A C 1
ATOM 1536 O O . ASN A 1 190 ? -5.657 -2.826 -3.004 1.00 96.06 190 ASN A O 1
ATOM 1540 N N . LEU A 1 191 ? -7.754 -2.109 -2.736 1.00 95.94 191 LEU A N 1
ATOM 1541 C CA . LEU A 1 191 ? -7.466 -1.377 -1.506 1.00 95.94 191 LEU A CA 1
ATOM 1542 C C . L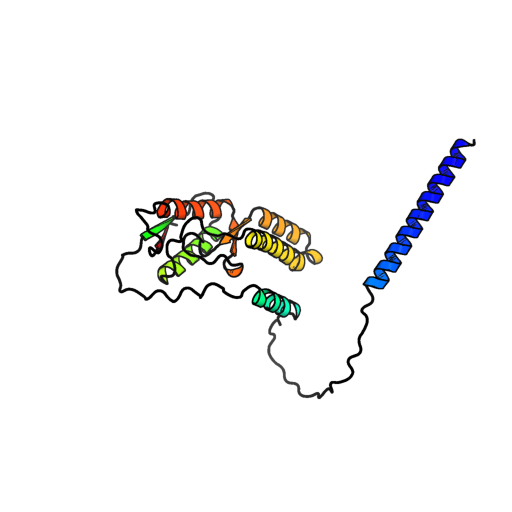EU A 1 191 ? -7.409 -2.282 -0.271 1.00 95.94 191 LEU A C 1
ATOM 1544 O O . LEU A 1 191 ? -8.267 -3.151 -0.058 1.00 95.94 191 LEU A O 1
ATOM 1548 N N . LYS A 1 192 ? -6.436 -2.009 0.602 1.00 95.88 192 LYS A N 1
ATOM 1549 C CA . LYS A 1 192 ? -6.364 -2.500 1.985 1.00 95.88 192 LYS A CA 1
ATOM 1550 C C . LYS A 1 192 ? -5.977 -1.366 2.925 1.00 95.88 192 LYS A C 1
ATOM 1552 O O . LYS A 1 192 ? -5.381 -0.383 2.515 1.00 95.88 192 LYS A O 1
ATOM 1557 N N . LEU A 1 193 ? -6.352 -1.504 4.197 1.00 95.75 193 LEU A N 1
ATOM 1558 C CA . LEU A 1 193 ? -5.801 -0.645 5.241 1.00 95.75 193 LEU A CA 1
ATOM 1559 C C . LEU A 1 193 ? -4.426 -1.185 5.623 1.00 95.75 193 LEU A C 1
ATOM 1561 O O . LEU A 1 193 ? -4.319 -2.366 5.978 1.00 95.75 193 LEU A O 1
ATOM 1565 N N . LEU A 1 194 ? -3.427 -0.313 5.559 1.00 95.25 194 LEU A N 1
ATOM 1566 C CA . LEU A 1 194 ? -2.059 -0.555 6.001 1.00 95.25 194 LEU A CA 1
ATOM 1567 C C . LEU A 1 194 ? -1.674 0.475 7.058 1.00 95.25 194 LEU A C 1
ATOM 1569 O O . LEU A 1 194 ? -2.190 1.595 7.066 1.00 95.25 194 LEU A O 1
ATOM 1573 N N . ASP A 1 195 ? -0.758 0.096 7.938 1.00 94.62 195 ASP A N 1
ATOM 1574 C CA . ASP A 1 195 ? -0.029 1.037 8.776 1.00 94.62 195 ASP A CA 1
ATOM 1575 C C . ASP A 1 195 ? 0.553 2.195 7.941 1.00 94.62 195 ASP A C 1
ATOM 1577 O O . ASP A 1 195 ? 1.104 1.996 6.853 1.00 94.62 195 ASP A O 1
ATOM 1581 N N . GLY A 1 196 ? 0.398 3.422 8.445 1.00 91.94 196 GLY A N 1
ATOM 1582 C CA . GLY A 1 196 ? 0.725 4.629 7.694 1.00 91.94 196 GLY A CA 1
ATOM 1583 C C . GLY A 1 196 ? 2.213 4.763 7.373 1.00 91.94 196 GLY A C 1
ATOM 1584 O O . GLY A 1 196 ? 2.546 5.132 6.245 1.00 91.94 196 GLY A O 1
ATOM 1585 N N . TYR A 1 197 ? 3.087 4.433 8.327 1.00 93.81 197 TYR A N 1
ATOM 1586 C CA . TYR A 1 197 ? 4.540 4.503 8.156 1.00 93.81 197 TYR A CA 1
ATOM 1587 C C . TYR A 1 197 ? 5.029 3.440 7.168 1.00 93.81 197 TYR A C 1
ATOM 1589 O O . TYR A 1 197 ? 5.693 3.757 6.180 1.00 93.81 197 TYR A O 1
ATOM 1597 N N . THR A 1 198 ? 4.593 2.195 7.368 1.00 94.38 198 THR A N 1
ATOM 1598 C CA . THR A 1 198 ? 4.892 1.060 6.481 1.00 94.38 198 THR A CA 1
ATOM 1599 C C . THR A 1 198 ? 4.468 1.349 5.044 1.00 94.38 198 THR A C 1
ATOM 1601 O O . THR A 1 198 ? 5.228 1.105 4.107 1.00 94.38 198 THR A O 1
ATOM 1604 N N . ASN A 1 199 ? 3.272 1.920 4.861 1.00 93.69 199 ASN A N 1
ATOM 1605 C CA . ASN A 1 199 ? 2.765 2.264 3.540 1.00 93.69 199 ASN A CA 1
ATOM 1606 C C . ASN A 1 199 ? 3.647 3.290 2.818 1.00 93.69 199 ASN A C 1
ATOM 1608 O O . ASN A 1 199 ? 4.009 3.107 1.657 1.00 93.69 199 ASN A O 1
ATOM 1612 N N . GLN A 1 200 ? 4.005 4.372 3.515 1.00 92.19 200 GLN A N 1
ATOM 1613 C CA . GLN A 1 200 ? 4.845 5.423 2.947 1.00 92.19 200 GLN A CA 1
ATOM 1614 C C . GLN A 1 200 ? 6.219 4.887 2.558 1.00 92.19 200 GLN A C 1
ATOM 1616 O O . GLN A 1 200 ? 6.731 5.236 1.495 1.00 92.19 200 GLN A O 1
ATOM 1621 N N . GLN A 1 201 ? 6.810 4.037 3.398 1.00 95.06 201 GLN A N 1
ATOM 1622 C CA . GLN A 1 201 ? 8.144 3.528 3.134 1.00 95.06 201 GLN A CA 1
ATOM 1623 C C . GLN A 1 201 ? 8.169 2.557 1.948 1.00 95.06 201 GLN A C 1
ATOM 1625 O O . GLN A 1 201 ? 9.034 2.699 1.089 1.00 95.06 201 GLN A O 1
ATOM 1630 N N . LEU A 1 202 ? 7.175 1.670 1.824 1.00 94.56 202 LEU A N 1
ATOM 1631 C CA . LEU A 1 202 ? 7.038 0.801 0.649 1.00 94.56 202 LEU A CA 1
ATOM 1632 C C . LEU A 1 202 ? 6.851 1.603 -0.645 1.00 94.56 202 LEU A C 1
ATOM 1634 O O . LEU A 1 202 ? 7.511 1.320 -1.642 1.00 94.56 202 LEU A O 1
ATOM 1638 N N . GLY A 1 203 ? 5.996 2.631 -0.625 1.00 92.38 203 GLY A N 1
ATOM 1639 C CA . GLY A 1 203 ? 5.808 3.504 -1.786 1.00 92.38 203 GLY A CA 1
ATOM 1640 C C . GLY A 1 203 ? 7.091 4.244 -2.180 1.00 92.38 203 GLY A C 1
ATOM 1641 O O . GLY A 1 203 ? 7.404 4.359 -3.363 1.00 92.38 203 GLY A O 1
ATOM 1642 N N . ARG A 1 204 ? 7.879 4.706 -1.199 1.00 93.88 204 ARG A N 1
ATOM 1643 C CA . ARG A 1 204 ? 9.191 5.330 -1.449 1.00 93.88 204 ARG A CA 1
ATOM 1644 C C . ARG A 1 204 ? 10.190 4.348 -2.045 1.00 93.88 204 ARG A C 1
ATOM 1646 O O . ARG A 1 204 ? 10.892 4.725 -2.979 1.00 93.88 204 ARG A O 1
ATOM 1653 N N . ASP A 1 205 ? 10.260 3.126 -1.523 1.00 94.31 205 ASP A N 1
ATOM 1654 C CA . ASP A 1 205 ? 11.195 2.110 -2.011 1.00 94.31 205 ASP A CA 1
ATOM 1655 C C . ASP A 1 205 ? 10.916 1.790 -3.487 1.00 94.31 205 ASP A C 1
ATOM 1657 O O . ASP A 1 205 ? 11.843 1.815 -4.298 1.00 94.31 205 ASP A O 1
ATOM 1661 N N . VAL A 1 206 ? 9.645 1.594 -3.858 1.00 94.56 206 VAL A N 1
ATOM 1662 C CA . VAL A 1 206 ? 9.237 1.393 -5.259 1.00 94.56 206 VAL A CA 1
ATOM 1663 C C . VAL A 1 206 ? 9.582 2.623 -6.098 1.00 94.56 206 VAL A C 1
ATOM 1665 O O . VAL A 1 206 ? 10.346 2.519 -7.059 1.00 94.56 206 VAL A O 1
ATOM 1668 N N . TRP A 1 207 ? 9.077 3.802 -5.719 1.00 93.69 207 TRP A N 1
ATOM 1669 C CA . TRP A 1 207 ? 9.237 5.026 -6.504 1.00 93.69 207 TRP A CA 1
ATOM 1670 C C . TRP A 1 207 ? 10.702 5.399 -6.737 1.00 93.69 207 TRP A C 1
ATOM 1672 O O . TRP A 1 207 ? 11.079 5.728 -7.858 1.00 93.69 207 TRP A O 1
ATOM 1682 N N . ASN A 1 208 ? 11.553 5.329 -5.714 1.00 95.25 208 ASN A N 1
ATOM 1683 C CA . ASN A 1 208 ? 12.956 5.721 -5.841 1.00 95.25 208 ASN A CA 1
ATOM 1684 C C . ASN A 1 208 ? 13.728 4.846 -6.834 1.00 95.25 208 ASN A C 1
ATOM 1686 O O . ASN A 1 208 ? 14.645 5.344 -7.485 1.00 95.25 208 ASN A O 1
ATOM 1690 N N . GLN A 1 209 ? 13.338 3.578 -6.979 1.00 95.94 209 GLN A N 1
ATOM 1691 C CA . GLN A 1 209 ? 13.971 2.643 -7.907 1.00 95.94 209 GLN A CA 1
ATOM 1692 C C . GLN A 1 209 ? 13.444 2.798 -9.336 1.00 95.94 209 GLN A C 1
ATOM 1694 O O . GLN A 1 209 ? 14.223 2.685 -10.280 1.00 95.94 209 GLN A O 1
ATOM 1699 N N . ILE A 1 210 ? 12.152 3.103 -9.501 1.00 94.19 210 ILE A N 1
ATOM 1700 C CA . ILE A 1 210 ? 11.513 3.173 -10.823 1.00 94.19 210 ILE A CA 1
ATOM 1701 C C . ILE A 1 210 ? 11.257 4.592 -11.324 1.00 94.19 210 ILE A C 1
ATOM 1703 O O . ILE A 1 210 ? 10.658 4.733 -12.373 1.00 94.19 210 ILE A O 1
ATOM 1707 N N . ARG A 1 211 ? 11.622 5.669 -10.619 1.00 93.06 211 ARG A N 1
ATOM 1708 C CA . ARG A 1 211 ? 11.277 7.038 -11.066 1.00 93.06 211 ARG A CA 1
ATOM 1709 C C . ARG A 1 211 ? 11.989 7.461 -12.347 1.00 93.06 211 ARG A C 1
ATOM 1711 O O . ARG A 1 211 ? 11.399 8.181 -13.151 1.00 93.06 211 ARG A O 1
ATOM 1718 N N . ASP A 1 212 ? 13.216 6.995 -12.563 1.00 91.88 212 ASP A N 1
ATOM 1719 C CA . ASP A 1 212 ? 14.026 7.362 -13.726 1.00 91.88 212 ASP A CA 1
ATOM 1720 C C . ASP A 1 212 ? 13.459 6.721 -15.000 1.00 91.88 212 ASP A C 1
ATOM 1722 O O . ASP A 1 212 ? 13.552 5.512 -15.199 1.00 91.88 212 ASP A O 1
ATOM 1726 N N . VAL A 1 213 ? 12.807 7.533 -15.837 1.00 87.44 213 VAL A N 1
ATOM 1727 C CA . VAL A 1 213 ? 12.146 7.099 -17.083 1.00 87.44 213 VAL A CA 1
ATOM 1728 C C . VAL A 1 213 ? 13.152 6.656 -18.138 1.00 87.44 213 VAL A C 1
ATOM 1730 O O . VAL A 1 213 ? 12.827 5.794 -18.948 1.00 87.44 213 VAL A O 1
ATOM 1733 N N . LYS A 1 214 ? 14.375 7.200 -18.116 1.00 89.56 214 LYS A N 1
ATOM 1734 C CA . LYS A 1 214 ? 15.425 6.790 -19.054 1.00 89.56 214 LYS A CA 1
ATOM 1735 C C . LYS A 1 214 ? 15.921 5.387 -18.716 1.00 89.56 214 LYS A C 1
ATOM 1737 O O . LYS A 1 214 ? 16.184 4.603 -19.618 1.00 89.56 214 LYS A O 1
ATOM 1742 N N . LYS A 1 215 ? 16.006 5.070 -17.418 1.00 90.88 215 LYS A N 1
ATOM 1743 C CA . LYS A 1 215 ? 16.426 3.750 -16.926 1.00 90.88 215 LYS A CA 1
ATOM 1744 C C . LYS A 1 215 ? 15.313 2.705 -16.989 1.00 90.88 215 LYS A C 1
ATOM 1746 O O . LYS A 1 215 ? 15.578 1.544 -17.277 1.00 90.88 215 LYS A O 1
ATOM 1751 N N . VAL A 1 216 ? 14.081 3.101 -16.681 1.00 92.50 216 VAL A N 1
ATOM 1752 C CA . VAL A 1 216 ? 12.931 2.193 -16.601 1.00 92.50 216 VAL A CA 1
ATOM 1753 C C . VAL A 1 216 ? 11.799 2.768 -17.449 1.00 92.50 216 VAL A C 1
ATOM 1755 O O . VAL A 1 216 ? 10.978 3.500 -16.921 1.00 92.50 216 VAL A O 1
ATOM 1758 N N . PRO A 1 217 ? 11.725 2.536 -18.760 1.00 93.25 217 PRO A N 1
ATOM 1759 C CA . PRO A 1 217 ? 10.618 3.048 -19.566 1.00 93.25 217 PRO A CA 1
ATOM 1760 C C . PRO A 1 217 ? 9.229 2.585 -19.085 1.00 93.25 217 PRO A C 1
ATOM 1762 O O . PRO A 1 217 ? 9.071 1.612 -18.345 1.00 93.25 217 PRO A O 1
ATOM 1765 N N . VAL A 1 218 ? 8.176 3.301 -19.488 1.00 93.44 218 VAL A N 1
ATOM 1766 C CA . VAL A 1 218 ? 6.793 2.857 -19.235 1.00 93.44 218 VAL A CA 1
ATOM 1767 C C . VAL A 1 218 ? 6.575 1.498 -19.903 1.00 93.44 218 VAL A C 1
ATOM 1769 O O . VAL A 1 218 ? 7.021 1.279 -21.024 1.00 93.44 218 VAL A O 1
ATOM 1772 N N . GLY A 1 219 ? 5.894 0.584 -19.212 1.00 93.31 219 GLY A N 1
ATOM 1773 C CA . GLY A 1 219 ? 5.664 -0.777 -19.690 1.00 93.31 219 GLY A CA 1
ATOM 1774 C C . GLY A 1 219 ? 6.795 -1.761 -19.381 1.00 93.31 219 GLY A C 1
ATOM 1775 O O . GLY A 1 219 ? 6.579 -2.958 -19.549 1.00 93.31 219 GLY A O 1
ATOM 1776 N N . THR A 1 220 ? 7.950 -1.312 -18.868 1.00 95.00 220 THR A N 1
ATOM 1777 C CA . THR A 1 220 ? 9.036 -2.218 -18.459 1.00 95.00 220 THR A CA 1
ATOM 1778 C C . THR A 1 220 ? 8.528 -3.242 -17.437 1.00 95.00 220 THR A C 1
ATOM 1780 O O . THR A 1 220 ? 7.979 -2.824 -16.410 1.00 95.00 220 THR A O 1
ATOM 1783 N N . PRO A 1 221 ? 8.709 -4.556 -17.679 1.00 96.06 221 PRO A N 1
ATOM 1784 C CA . PRO A 1 221 ? 8.385 -5.598 -16.710 1.00 96.06 221 PRO A CA 1
ATOM 1785 C C . PRO A 1 221 ? 9.165 -5.409 -15.411 1.00 96.06 221 PRO A C 1
ATOM 1787 O O . PRO A 1 221 ? 10.368 -5.149 -15.438 1.00 96.06 221 PRO A O 1
ATOM 1790 N N . ILE A 1 222 ? 8.488 -5.549 -14.271 1.00 96.06 222 ILE A N 1
ATOM 1791 C CA . ILE A 1 222 ? 9.084 -5.357 -12.946 1.00 96.06 222 ILE A CA 1
ATOM 1792 C C . ILE A 1 222 ? 9.170 -6.687 -12.200 1.00 96.06 222 ILE A C 1
ATOM 1794 O O . ILE A 1 222 ? 8.167 -7.380 -12.006 1.00 96.06 222 ILE A O 1
ATOM 1798 N N . LYS A 1 223 ? 10.372 -7.012 -11.715 1.00 96.25 223 LYS A N 1
ATOM 1799 C CA . LYS A 1 223 ? 10.614 -8.127 -10.796 1.00 96.25 223 LYS A CA 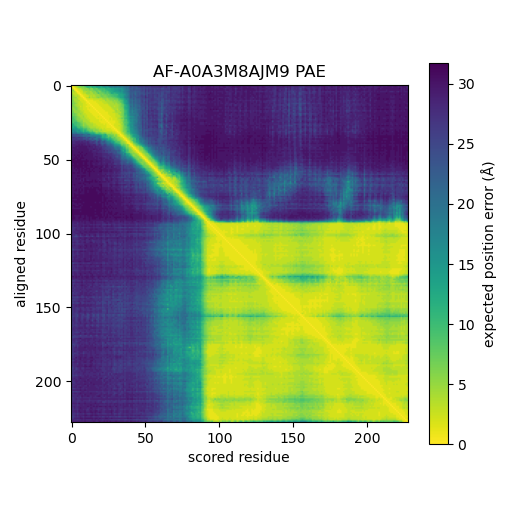1
ATOM 1800 C C . LYS A 1 223 ? 10.679 -7.616 -9.356 1.00 96.25 223 LYS A C 1
ATOM 1802 O O . LYS A 1 223 ? 11.311 -6.598 -9.102 1.00 96.25 223 LYS A O 1
ATOM 1807 N N . ILE A 1 224 ? 10.035 -8.298 -8.411 1.00 95.88 224 ILE A N 1
ATOM 1808 C CA . ILE A 1 224 ? 10.041 -7.919 -6.989 1.00 95.88 224 ILE A CA 1
ATOM 1809 C C . ILE A 1 224 ? 10.935 -8.880 -6.216 1.00 95.88 224 ILE A C 1
ATOM 1811 O O . ILE A 1 224 ? 10.694 -10.085 -6.212 1.00 95.88 224 ILE A O 1
ATOM 1815 N N . VAL A 1 225 ? 11.924 -8.329 -5.517 1.00 95.50 225 VAL A N 1
ATOM 1816 C CA . VAL A 1 225 ? 12.777 -9.053 -4.568 1.00 95.50 225 VAL A CA 1
ATOM 1817 C C . VAL A 1 225 ? 12.514 -8.508 -3.171 1.00 95.50 225 VAL A C 1
ATOM 1819 O O . VAL A 1 225 ? 12.462 -7.297 -2.975 1.00 95.50 225 VAL A O 1
ATOM 1822 N N . VAL A 1 226 ? 12.332 -9.389 -2.189 1.00 95.69 226 VAL A N 1
ATOM 1823 C CA . VAL A 1 226 ? 12.010 -8.992 -0.812 1.00 95.69 226 VAL A CA 1
ATOM 1824 C C . VAL A 1 226 ? 13.192 -9.294 0.104 1.00 95.69 226 VAL A C 1
ATOM 1826 O O . VAL A 1 226 ? 13.569 -10.453 0.263 1.00 95.69 226 VAL A O 1
ATOM 1829 N N . LYS A 1 227 ? 13.733 -8.258 0.747 1.00 94.25 227 LYS A N 1
ATOM 1830 C CA . LYS A 1 227 ? 14.686 -8.356 1.857 1.00 94.25 227 LYS A CA 1
ATOM 1831 C C . LYS A 1 227 ? 13.923 -8.262 3.175 1.00 94.25 227 LYS A C 1
ATOM 1833 O O . LYS A 1 227 ? 13.087 -7.371 3.348 1.00 94.25 227 LYS A O 1
ATOM 1838 N N . ARG A 1 228 ? 14.157 -9.229 4.055 1.00 87.69 228 ARG A N 1
ATOM 1839 C CA . ARG A 1 228 ? 13.421 -9.414 5.309 1.00 87.69 228 ARG A CA 1
ATOM 1840 C C . ARG A 1 228 ? 14.307 -9.156 6.505 1.00 87.69 228 ARG A C 1
ATOM 1842 O O . ARG A 1 228 ? 15.503 -9.491 6.391 1.00 87.69 228 ARG A O 1
#

pLDDT: mean 76.33, std 24.47, range [27.53, 97.5]

Mean predicted aligned error: 16.69 Å

Foldseek 3Di:
DPVVVVVVVVVVVVVVVVVVVVVVVVVVVVVVPDPPDDDDDDDDDDDDDDDDDDPDPDDDPVNVVVVVVVVVVPPPPPDPPDQDPPDPPDPQFQEFEDEDDPPFDPVQSCQLLVLVQVCLVSLNFWFADPPQDADVCLFVVLLVVVLVVLCVVDVVPPVPVSVVVNVVSVQWGWAFSCHSRRVGDNHNVRIDTGHPVNVVSRVCSVCVRQVPCVVGPGGGGYHYHYHD